Protein AF-A0A0S8G134-F1 (afdb_monomer_lite)

Radius of gyration: 42.0 Å; chains: 1; bounding box: 79×39×114 Å

Secondary structure (DSSP, 8-state):
---B-TTT-PBP--TT-STTTHHHHHIIIIIHHHHHHHH-EEE--TTSTTSEEE----SSSSS-S--GGG-SEEEE-S--SS-EEEEE---S-PPTTSTT---EEEEEEE--SS---EEEEESSS--EEE-TT-EEEEEE-SS-EEETT-SSHHHHT-TTS-S-GGGS-SSS----TTTTTTTTS---SSS----SSPPPPPPEEPPPSSEE---TTT-SEEEEEE-SS-EEEEPPPS---GGGTT-EEEEEEEESSS--EEEE-TTEEETTSS------S-TT-EEEEEEEEETT-TTS-EEEEEEE----

pLDDT: mean 79.7, std 16.1, range [36.84, 96.75]

Sequence (312 aa):
MAQTTKNLRLTMQETNDNPDTWGTVLNNSVFKMLEDAVVKREVLDGTVTGSTISLGYGNGEPDPVNPDARAMMLDCIDNPGGPVTITAPIEGGGAFGSSAEYAKVYLVRNAYSPAYDITFKTATGTGVTIPNGETRLVFVDSTDAYLVDSGDVTNAINATNAENADNLLSDGGYVTGEDFVRKDLGVGTSKVQTFTQGQNAVREALTWGSTIAVPNQNSNAFNVTVTSAISATFQNPTTQTADADGQVIRIMIHHQTSGATITWGSAYAWVGGTPPTLTTGSAGAVDYVAFEYFRNYPGGGKWVGSALLDVS

Foldseek 3Di:
DFDADFQLRATDDDVPPDVVCVVVSCVQRPVVSVCQQPANEDEDPQQPPDQEDEQAQQPDDSDRVDRSLRHQEYEDAEEHPAEHEYAREADAADDPPDPRKHKGKHWYAAAYPPWHWYFYWHPQERGDIDGHRDIFIWIAMNHIIDTPPPDDPVVVLPVVPCPDPVSNDDPDDDPPPVVVPPPPVDDDPDDDDDDPDDDDWDEAEWEDDQETAAALVRTQHYEYEADDQEEHEYEDHPDPDPPQAFRKHKYKYAYQAANHHYHYYPQAAEDVRDDDDADRDDHGFIKMKMWTWHQPPVPGIHGYIDIDHRPD

Structure (mmCIF, N/CA/C/O backbone):
data_AF-A0A0S8G134-F1
#
_entry.id   AF-A0A0S8G134-F1
#
loop_
_atom_site.group_PDB
_atom_site.id
_atom_site.type_symbol
_atom_site.label_atom_id
_atom_site.label_alt_id
_atom_site.label_comp_id
_atom_site.label_asym_id
_atom_site.label_entity_id
_atom_site.label_seq_id
_atom_site.pdbx_PDB_ins_code
_atom_site.Cartn_x
_atom_site.Cartn_y
_atom_site.Cartn_z
_atom_site.occupancy
_atom_site.B_iso_or_equiv
_atom_site.auth_seq_id
_atom_site.auth_comp_id
_atom_site.auth_asym_id
_atom_site.auth_atom_id
_atom_site.pdbx_PDB_model_num
ATOM 1 N N . MET A 1 1 ? 26.507 15.844 -45.752 1.00 50.06 1 MET A N 1
ATOM 2 C CA . MET A 1 1 ? 26.413 14.852 -44.657 1.00 50.06 1 MET A CA 1
ATOM 3 C C . MET A 1 1 ? 25.112 14.107 -44.864 1.00 50.06 1 MET A C 1
ATOM 5 O O . MET A 1 1 ? 24.128 14.784 -45.126 1.00 50.06 1 MET A O 1
ATOM 9 N N . ALA A 1 2 ? 25.108 12.773 -44.809 1.00 58.00 2 ALA A N 1
ATOM 10 C CA . ALA A 1 2 ? 23.869 12.004 -44.928 1.00 58.00 2 ALA A CA 1
ATOM 11 C C . ALA A 1 2 ? 22.894 12.434 -43.821 1.00 58.00 2 ALA A C 1
ATOM 13 O O . ALA A 1 2 ? 23.272 12.459 -42.648 1.00 58.00 2 ALA A O 1
ATOM 14 N N . GLN A 1 3 ? 21.676 12.824 -44.195 1.00 71.06 3 GLN A N 1
ATOM 15 C CA . GLN A 1 3 ? 20.637 13.167 -43.228 1.00 71.06 3 GLN A CA 1
ATOM 16 C C . GLN A 1 3 ? 20.106 11.877 -42.593 1.00 71.06 3 GLN A C 1
ATOM 18 O O . GLN A 1 3 ? 19.931 10.868 -43.276 1.00 71.06 3 GLN A O 1
ATOM 23 N N . THR A 1 4 ? 19.855 11.887 -41.287 1.00 76.62 4 THR A N 1
ATOM 24 C CA . THR A 1 4 ? 19.261 10.748 -40.580 1.00 76.62 4 THR A CA 1
ATOM 25 C C . THR A 1 4 ? 17.987 11.173 -39.870 1.00 76.62 4 THR A C 1
ATOM 27 O O . THR A 1 4 ? 17.879 12.314 -39.420 1.00 76.62 4 THR A O 1
ATOM 30 N N . THR A 1 5 ? 17.039 10.249 -39.699 1.00 78.81 5 THR A N 1
ATOM 31 C CA . THR A 1 5 ? 15.941 10.464 -38.752 1.00 78.81 5 THR A CA 1
ATOM 32 C C . THR A 1 5 ? 16.509 10.694 -37.358 1.00 78.81 5 THR A C 1
ATOM 34 O O . THR A 1 5 ? 17.621 10.288 -37.038 1.00 78.81 5 THR A O 1
ATOM 37 N N . LYS A 1 6 ? 15.757 11.374 -36.507 1.00 74.56 6 LYS A N 1
ATOM 38 C CA . LYS A 1 6 ? 16.312 11.846 -35.246 1.00 74.56 6 LYS A CA 1
ATOM 39 C C . LYS A 1 6 ? 16.407 10.771 -34.164 1.00 74.56 6 LYS A C 1
ATOM 41 O O . LYS A 1 6 ? 17.463 10.561 -33.590 1.00 74.56 6 LYS A O 1
ATOM 46 N N . ASN A 1 7 ? 15.303 10.073 -33.908 1.00 77.06 7 ASN A N 1
ATOM 47 C CA . ASN A 1 7 ? 15.225 9.140 -32.779 1.00 77.06 7 ASN A CA 1
ATOM 48 C C . ASN A 1 7 ? 15.898 7.804 -33.105 1.00 77.06 7 ASN A C 1
ATOM 50 O O . ASN A 1 7 ? 16.617 7.243 -32.289 1.00 77.06 7 ASN A O 1
ATOM 54 N N . LEU A 1 8 ? 15.670 7.301 -34.322 1.00 79.12 8 LEU A N 1
ATOM 55 C CA . LEU A 1 8 ? 16.177 6.002 -34.768 1.00 79.12 8 LEU A CA 1
ATOM 56 C C . LEU A 1 8 ? 17.359 6.112 -35.729 1.00 79.12 8 LEU A C 1
ATOM 58 O O . LEU A 1 8 ? 17.847 5.085 -36.186 1.00 79.12 8 LEU A O 1
ATOM 62 N N . ARG A 1 9 ? 17.823 7.321 -36.065 1.00 78.94 9 ARG A N 1
ATOM 63 C CA . ARG A 1 9 ? 19.005 7.540 -36.914 1.00 78.94 9 ARG A CA 1
ATOM 64 C C . ARG A 1 9 ? 19.004 6.723 -38.208 1.00 78.94 9 ARG A C 1
ATOM 66 O O . ARG A 1 9 ? 20.045 6.211 -38.607 1.00 78.94 9 ARG A O 1
ATOM 73 N N . LEU A 1 10 ? 17.832 6.591 -38.831 1.00 81.25 10 LEU A N 1
ATOM 74 C CA . LEU A 1 10 ? 17.653 5.905 -40.112 1.00 81.25 10 LEU A CA 1
ATOM 75 C C . LEU A 1 10 ? 18.123 6.828 -41.227 1.00 81.25 10 LEU A C 1
ATOM 77 O O . LEU A 1 10 ? 17.759 8.005 -41.232 1.00 81.25 10 LEU A O 1
ATOM 81 N N . THR A 1 11 ? 18.901 6.317 -42.172 1.00 83.75 11 THR A N 1
ATOM 82 C CA . THR A 1 11 ? 19.402 7.131 -43.285 1.00 83.75 11 THR A CA 1
ATOM 83 C C . THR A 1 11 ? 18.252 7.624 -44.164 1.00 83.75 11 THR A C 1
ATOM 85 O O . THR A 1 11 ? 17.454 6.835 -44.666 1.00 83.75 11 THR A O 1
ATOM 88 N N . MET A 1 12 ? 18.185 8.937 -44.372 1.00 83.19 12 MET A N 1
ATOM 89 C CA . MET A 1 12 ? 17.287 9.573 -45.332 1.00 83.19 12 MET A CA 1
ATOM 90 C C . MET A 1 12 ? 17.972 9.637 -46.700 1.00 83.19 12 MET A C 1
ATOM 92 O O . MET A 1 12 ? 19.189 9.794 -46.779 1.00 83.19 12 MET A O 1
ATOM 96 N N . GLN A 1 13 ? 17.192 9.488 -47.768 1.00 83.56 13 GLN A N 1
ATOM 97 C CA . GLN A 1 13 ? 17.677 9.515 -49.149 1.00 83.56 13 GLN A CA 1
ATOM 98 C C . GLN A 1 13 ? 17.220 10.806 -49.827 1.00 83.56 13 GLN A C 1
ATOM 100 O O . GLN A 1 13 ? 16.025 11.112 -49.798 1.00 83.56 13 GLN A O 1
ATOM 105 N N . GLU A 1 14 ? 18.140 11.544 -50.448 1.00 83.94 14 GLU A N 1
ATOM 106 C CA . GLU A 1 14 ? 17.799 12.658 -51.331 1.00 83.94 14 GLU A CA 1
ATOM 107 C C . GLU A 1 14 ? 17.659 12.197 -52.790 1.00 83.94 14 GLU A C 1
ATOM 109 O O . GLU A 1 14 ? 17.942 11.054 -53.164 1.00 83.94 14 GLU A O 1
ATOM 114 N N . THR A 1 15 ? 17.178 13.098 -53.643 1.00 84.75 15 THR A N 1
ATOM 115 C CA . THR A 1 15 ? 17.054 12.835 -55.076 1.00 84.75 15 THR A CA 1
ATOM 116 C C . THR A 1 15 ? 18.429 12.541 -55.680 1.00 84.75 15 THR A C 1
ATOM 118 O O . THR A 1 15 ? 19.311 13.394 -55.646 1.00 84.75 15 THR A O 1
ATOM 121 N N . ASN A 1 16 ? 18.566 11.374 -56.320 1.00 83.44 16 ASN A N 1
ATOM 122 C CA . ASN A 1 16 ? 19.799 10.858 -56.940 1.00 83.44 16 ASN A CA 1
ATOM 123 C C . ASN A 1 16 ? 20.911 10.414 -55.967 1.00 83.44 16 ASN A C 1
ATOM 125 O O . ASN A 1 16 ? 22.038 10.191 -56.414 1.00 83.44 16 ASN A O 1
ATOM 129 N N . ASP A 1 17 ? 20.617 10.236 -54.678 1.00 85.06 17 ASP A N 1
ATOM 130 C CA . ASP A 1 17 ? 21.578 9.652 -53.738 1.00 85.06 17 ASP A CA 1
ATOM 131 C C . ASP A 1 17 ? 21.788 8.145 -53.969 1.00 85.06 17 ASP A C 1
ATOM 133 O O . ASP A 1 17 ? 20.876 7.416 -54.362 1.00 85.06 17 ASP A O 1
ATOM 137 N N . ASN A 1 18 ? 22.998 7.668 -53.650 1.00 80.12 18 ASN A N 1
ATOM 138 C CA . ASN A 1 18 ? 23.373 6.246 -53.621 1.00 80.12 18 ASN A CA 1
ATOM 139 C C . ASN A 1 18 ? 23.105 5.469 -54.933 1.00 80.12 18 ASN A C 1
ATOM 141 O O . ASN A 1 18 ? 22.489 4.393 -54.895 1.00 80.12 18 ASN A O 1
ATOM 145 N N . PRO A 1 19 ? 23.570 5.975 -56.100 1.00 85.69 19 PRO A N 1
ATOM 146 C CA . PRO A 1 19 ? 23.481 5.229 -57.351 1.00 85.69 19 PRO A CA 1
ATOM 147 C C . PRO A 1 19 ? 24.216 3.892 -57.202 1.00 85.69 19 PRO A C 1
ATOM 149 O O . PRO A 1 19 ? 25.312 3.834 -56.649 1.00 85.69 19 PRO A O 1
ATOM 152 N N . ASP A 1 20 ? 23.577 2.812 -57.648 1.00 88.31 20 ASP A N 1
ATOM 153 C CA . ASP A 1 20 ? 24.077 1.429 -57.594 1.00 88.31 20 ASP A CA 1
ATOM 154 C C . ASP A 1 20 ? 24.369 0.856 -56.189 1.00 88.31 20 ASP A C 1
ATOM 156 O O . ASP A 1 20 ? 24.748 -0.308 -56.061 1.00 88.31 20 ASP A O 1
ATOM 160 N N . THR A 1 21 ? 24.135 1.616 -55.113 1.00 87.44 21 THR A N 1
ATOM 161 C CA . THR A 1 21 ? 24.360 1.183 -53.719 1.00 87.44 21 THR A CA 1
ATOM 162 C C . THR A 1 21 ? 23.090 1.176 -52.869 1.00 87.44 21 THR A C 1
ATOM 164 O O . THR A 1 21 ? 23.130 0.809 -51.693 1.00 87.44 21 THR A O 1
ATOM 167 N N . TRP A 1 22 ? 21.942 1.506 -53.467 1.00 86.31 22 TRP A N 1
ATOM 168 C CA . TRP A 1 22 ? 20.656 1.634 -52.777 1.00 86.31 22 TRP A CA 1
ATOM 169 C C . TRP A 1 22 ? 20.257 0.384 -51.984 1.00 86.31 22 TRP A C 1
ATOM 171 O O . TRP A 1 22 ? 19.803 0.490 -50.848 1.00 86.31 22 TRP A O 1
ATOM 181 N N . GLY A 1 23 ? 20.490 -0.809 -52.543 1.00 84.44 23 GLY A N 1
ATOM 182 C CA . GLY A 1 23 ? 20.214 -2.071 -51.850 1.00 84.44 23 GLY A CA 1
ATOM 183 C C . GLY A 1 23 ? 21.040 -2.240 -50.572 1.00 84.44 23 GLY A C 1
ATOM 184 O O . GLY A 1 23 ? 20.514 -2.660 -49.544 1.00 84.44 23 GLY A O 1
ATOM 185 N N . THR A 1 24 ? 22.315 -1.851 -50.606 1.00 85.12 24 THR A N 1
ATOM 186 C CA . THR A 1 24 ? 23.204 -1.895 -49.438 1.00 85.12 24 THR A CA 1
ATOM 187 C C . THR A 1 24 ? 22.752 -0.906 -48.369 1.00 85.12 24 THR A C 1
ATOM 189 O O . THR A 1 24 ? 22.668 -1.267 -47.197 1.00 85.12 24 THR A O 1
ATOM 192 N N . VAL A 1 25 ? 22.412 0.324 -48.763 1.00 84.62 25 VAL A N 1
ATOM 193 C CA . VAL A 1 25 ? 21.982 1.369 -47.824 1.00 84.62 25 VAL A CA 1
ATOM 194 C C . VAL A 1 25 ? 20.633 1.032 -47.192 1.00 84.62 25 VAL A C 1
ATOM 196 O O . VAL A 1 25 ? 20.467 1.168 -45.983 1.00 84.62 25 VAL A O 1
ATOM 199 N N . LEU A 1 26 ? 19.679 0.530 -47.975 1.00 85.62 26 LEU A N 1
ATOM 200 C CA . LEU A 1 26 ? 18.367 0.147 -47.465 1.00 85.62 26 LEU A CA 1
ATOM 201 C C . LEU A 1 26 ? 18.466 -1.012 -46.461 1.00 85.62 26 LEU A C 1
ATOM 203 O O . LEU A 1 26 ? 17.894 -0.943 -45.372 1.00 85.62 26 LEU A O 1
ATOM 207 N N . ASN A 1 27 ? 19.227 -2.056 -46.792 1.00 85.00 27 ASN A N 1
ATOM 208 C CA . ASN A 1 27 ? 19.353 -3.226 -45.925 1.00 85.00 27 ASN A CA 1
ATOM 209 C C . ASN A 1 27 ? 20.125 -2.909 -44.637 1.00 85.00 27 ASN A C 1
ATOM 211 O O . ASN A 1 27 ? 19.667 -3.262 -43.550 1.00 85.00 27 ASN A O 1
ATOM 215 N N . ASN A 1 28 ? 21.252 -2.198 -44.736 1.00 81.62 28 ASN A N 1
ATOM 216 C CA . ASN A 1 28 ? 22.146 -1.990 -43.593 1.00 81.62 28 ASN A CA 1
ATOM 217 C C . ASN A 1 28 ? 21.782 -0.756 -42.757 1.00 81.62 28 ASN A C 1
ATOM 219 O O . ASN A 1 28 ? 21.950 -0.770 -41.541 1.00 81.62 28 ASN A O 1
ATOM 223 N N . SER A 1 29 ? 21.265 0.305 -43.379 1.00 78.19 29 SER A N 1
ATOM 224 C CA . SER A 1 29 ? 21.062 1.606 -42.721 1.00 78.19 29 SER A CA 1
ATOM 225 C C . SER A 1 29 ? 19.593 1.971 -42.490 1.00 78.19 29 SER A C 1
ATOM 227 O O . SER A 1 29 ? 19.299 3.018 -41.910 1.00 78.19 29 SER A O 1
ATOM 229 N N . VAL A 1 30 ? 18.661 1.113 -42.922 1.00 81.44 30 VAL A N 1
ATOM 230 C CA . VAL A 1 30 ? 17.227 1.273 -42.646 1.00 81.44 30 VAL A CA 1
ATOM 231 C C . VAL A 1 30 ? 16.652 0.008 -42.018 1.00 81.44 30 VAL A C 1
ATOM 233 O O . VAL A 1 30 ? 16.233 0.058 -40.865 1.00 81.44 30 VAL A O 1
ATOM 236 N N . PHE A 1 31 ? 16.657 -1.131 -42.718 1.00 85.62 31 PHE A N 1
ATOM 237 C CA . PHE A 1 31 ? 15.998 -2.343 -42.214 1.00 85.62 31 PHE A CA 1
ATOM 238 C C . PHE A 1 31 ? 16.688 -2.940 -40.993 1.00 85.62 31 PHE A C 1
ATOM 240 O O . PHE A 1 31 ? 16.022 -3.142 -39.982 1.00 85.62 31 PHE A O 1
ATOM 247 N N . LYS A 1 32 ? 18.010 -3.134 -41.037 1.00 83.81 32 LYS A N 1
ATOM 248 C CA . LYS A 1 32 ? 18.769 -3.618 -39.875 1.00 83.81 32 LYS A CA 1
ATOM 249 C C . LYS A 1 32 ? 18.600 -2.700 -38.660 1.00 83.81 32 LYS A C 1
ATOM 251 O O . LYS A 1 32 ? 18.381 -3.166 -37.551 1.00 83.81 32 LYS A O 1
ATOM 256 N N . MET A 1 33 ? 18.630 -1.384 -38.875 1.00 82.75 33 MET A N 1
ATOM 257 C CA . MET A 1 33 ? 18.468 -0.408 -37.793 1.00 82.75 33 MET A CA 1
ATOM 258 C C . MET A 1 33 ? 17.052 -0.390 -37.202 1.00 82.75 33 MET A C 1
ATOM 260 O O . MET A 1 33 ? 16.901 -0.152 -36.005 1.00 82.75 33 MET A O 1
ATOM 264 N N . LEU A 1 34 ? 16.022 -0.630 -38.019 1.00 86.56 34 LEU A N 1
ATOM 265 C CA . LEU A 1 34 ? 14.644 -0.801 -37.554 1.00 86.56 34 LEU A CA 1
ATOM 266 C C . LEU A 1 34 ? 14.470 -2.104 -36.774 1.00 86.56 34 LEU A C 1
ATOM 268 O O . LEU A 1 34 ? 13.853 -2.089 -35.715 1.00 86.56 34 LEU A O 1
ATOM 272 N N . GLU A 1 35 ? 15.020 -3.210 -37.273 1.00 89.19 35 GLU A N 1
ATOM 273 C CA . GLU A 1 35 ? 15.010 -4.491 -36.566 1.00 89.19 35 GLU A CA 1
ATOM 274 C C . GLU A 1 35 ? 15.674 -4.343 -35.195 1.00 89.19 35 GLU A C 1
ATOM 276 O O . GLU A 1 35 ? 15.068 -4.667 -34.172 1.00 89.19 35 GLU A O 1
ATOM 281 N N . ASP A 1 36 ? 16.850 -3.717 -35.147 1.00 85.62 36 ASP A N 1
ATOM 282 C CA . ASP A 1 36 ? 17.535 -3.469 -33.886 1.00 85.62 36 ASP A CA 1
ATOM 283 C C . ASP A 1 36 ? 16.699 -2.592 -32.936 1.00 85.62 36 ASP A C 1
ATOM 285 O O . ASP A 1 36 ? 16.599 -2.872 -31.741 1.00 85.62 36 ASP A O 1
ATOM 289 N N . ALA A 1 37 ? 16.033 -1.562 -33.460 1.00 86.50 37 ALA A N 1
ATOM 290 C CA . ALA A 1 37 ? 15.190 -0.673 -32.663 1.00 86.50 37 ALA A CA 1
ATOM 291 C C . ALA A 1 37 ? 13.940 -1.341 -32.072 1.00 86.50 37 ALA A C 1
ATOM 293 O O . ALA A 1 37 ? 13.383 -0.813 -31.110 1.00 86.50 37 ALA A O 1
ATOM 294 N N . VAL A 1 38 ? 13.482 -2.458 -32.646 1.00 88.44 38 VAL A N 1
ATOM 295 C CA . VAL A 1 38 ? 12.242 -3.137 -32.239 1.00 88.44 38 VAL A CA 1
ATOM 296 C C . VAL A 1 38 ? 12.521 -4.396 -31.424 1.00 88.44 38 VAL A C 1
ATOM 298 O O . VAL A 1 38 ? 11.778 -4.685 -30.491 1.00 88.44 38 VAL A O 1
ATOM 301 N N . VAL A 1 39 ? 13.561 -5.166 -31.756 1.00 89.06 39 VAL A N 1
ATOM 302 C CA . VAL A 1 39 ? 13.771 -6.493 -31.149 1.00 89.06 39 VAL A CA 1
ATOM 303 C C . VAL A 1 39 ? 15.149 -6.707 -30.540 1.00 89.06 39 VAL A C 1
ATOM 305 O O . VAL A 1 39 ? 15.323 -7.686 -29.812 1.00 89.06 39 VAL A O 1
ATOM 308 N N . LYS A 1 40 ? 16.137 -5.835 -30.794 1.00 89.00 40 LYS A N 1
ATOM 309 C CA . LYS A 1 40 ? 17.483 -6.075 -30.264 1.00 89.00 40 LYS A CA 1
ATOM 310 C C . LYS A 1 40 ? 17.486 -5.999 -28.744 1.00 89.00 40 LYS A C 1
ATOM 312 O O . LYS A 1 40 ? 16.965 -5.061 -28.129 1.00 89.00 40 LYS A O 1
ATOM 317 N N . ARG A 1 41 ? 18.149 -7.004 -28.179 1.00 89.94 41 ARG A N 1
ATOM 318 C CA . ARG A 1 41 ? 18.487 -7.136 -26.772 1.00 89.94 41 ARG A CA 1
ATOM 319 C C . ARG A 1 41 ? 19.991 -6.990 -26.621 1.00 89.94 41 ARG A C 1
ATOM 321 O O . ARG A 1 41 ? 20.736 -7.793 -27.174 1.00 89.94 41 ARG A O 1
ATOM 328 N N . GLU A 1 42 ? 20.412 -5.965 -25.899 1.00 90.50 42 GLU A N 1
ATOM 329 C CA . GLU A 1 42 ? 21.817 -5.710 -25.597 1.00 90.50 42 GLU A CA 1
ATOM 330 C C . GLU A 1 42 ? 22.127 -6.160 -24.173 1.00 90.50 42 GLU A C 1
ATOM 332 O O . GLU A 1 42 ? 21.372 -5.841 -23.255 1.00 90.50 42 GLU A O 1
ATOM 337 N N . VAL A 1 43 ? 23.238 -6.868 -23.984 1.00 89.00 43 VAL A N 1
ATOM 338 C CA . VAL A 1 43 ? 23.768 -7.161 -22.649 1.00 89.00 43 VAL A CA 1
ATOM 339 C C . VAL A 1 43 ? 24.744 -6.054 -22.281 1.00 89.00 43 VAL A C 1
ATOM 341 O O . VAL A 1 43 ? 25.716 -5.822 -22.996 1.00 89.00 43 VAL A O 1
ATOM 344 N N . LEU A 1 44 ? 24.474 -5.355 -21.182 1.00 87.06 44 LEU A N 1
ATOM 345 C CA . LEU A 1 44 ? 25.314 -4.257 -20.725 1.00 87.06 44 LEU A CA 1
ATOM 346 C C . LEU A 1 44 ? 26.358 -4.757 -19.734 1.00 87.06 44 LEU A C 1
ATOM 348 O O . LEU A 1 44 ? 26.023 -5.107 -18.596 1.00 87.06 44 LEU A O 1
ATOM 352 N N . ASP A 1 45 ? 27.617 -4.706 -20.165 1.00 78.69 45 ASP A N 1
ATOM 353 C CA . ASP A 1 45 ? 28.768 -5.072 -19.349 1.00 78.69 45 ASP A CA 1
ATOM 354 C C . ASP A 1 45 ? 28.906 -4.131 -18.142 1.00 78.69 45 ASP A C 1
ATOM 356 O O . ASP A 1 45 ? 29.367 -2.992 -18.239 1.00 78.69 45 ASP A O 1
ATOM 360 N N . GLY A 1 46 ? 28.490 -4.630 -16.979 1.00 68.38 46 GLY A N 1
ATOM 361 C CA . GLY A 1 46 ? 28.605 -3.929 -15.701 1.00 68.38 46 GLY A CA 1
ATOM 362 C C . GLY A 1 46 ? 30.007 -3.985 -15.091 1.00 68.38 46 GLY A C 1
ATOM 363 O O . GLY A 1 46 ? 30.263 -3.312 -14.093 1.00 68.38 46 GLY A O 1
ATOM 364 N N . THR A 1 47 ? 30.926 -4.781 -15.649 1.00 67.75 47 THR A N 1
ATOM 365 C CA . THR A 1 47 ? 32.264 -5.005 -15.076 1.00 67.75 47 THR A CA 1
ATOM 366 C C . THR A 1 47 ? 33.238 -3.854 -15.341 1.00 67.75 47 THR A C 1
ATOM 368 O O . THR A 1 47 ? 34.313 -3.789 -14.733 1.00 67.75 47 THR A O 1
ATOM 371 N N . VAL A 1 48 ? 32.851 -2.894 -16.190 1.00 59.53 48 VAL A N 1
ATOM 372 C CA . VAL A 1 48 ? 33.649 -1.704 -16.493 1.00 59.53 48 VAL A CA 1
ATOM 373 C C . VAL A 1 48 ? 33.864 -0.878 -15.219 1.00 59.53 48 VAL A C 1
ATOM 375 O O . VAL A 1 48 ? 32.933 -0.426 -14.550 1.00 59.53 48 VAL A O 1
ATOM 378 N N . THR A 1 49 ? 35.132 -0.673 -14.866 1.00 44.91 49 THR A N 1
ATOM 379 C CA . THR A 1 49 ? 35.544 0.053 -13.660 1.00 44.91 49 THR A CA 1
ATOM 380 C C . THR A 1 49 ? 35.184 1.539 -13.793 1.00 44.91 49 THR A C 1
ATOM 382 O O . THR A 1 49 ? 35.902 2.285 -14.452 1.00 44.91 49 THR A O 1
ATOM 385 N N . GLY A 1 50 ? 34.071 1.980 -13.191 1.00 55.28 50 GLY A N 1
ATOM 386 C CA . GLY A 1 50 ? 33.675 3.398 -13.219 1.00 55.28 50 GLY A CA 1
ATOM 387 C C . GLY A 1 50 ? 32.183 3.738 -13.129 1.00 55.28 50 G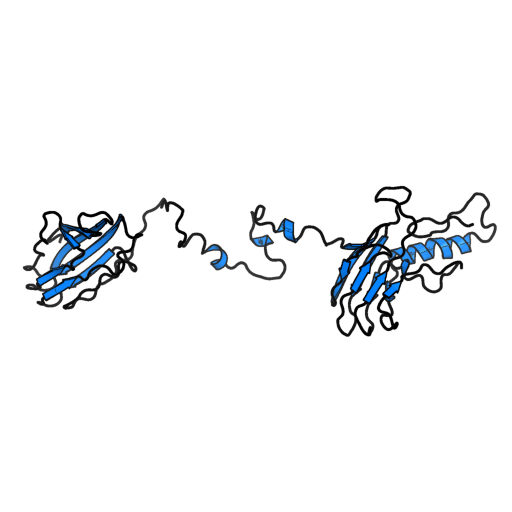LY A C 1
ATOM 388 O O . GLY A 1 50 ? 31.830 4.858 -13.484 1.00 55.28 50 GLY A O 1
ATOM 389 N N . SER A 1 51 ? 31.312 2.829 -12.671 1.00 71.94 51 SER A N 1
ATOM 390 C CA . SER A 1 51 ? 29.906 3.079 -12.275 1.00 71.94 51 SER A CA 1
ATOM 391 C C . SER A 1 51 ? 28.978 3.769 -13.290 1.00 71.94 51 SER A C 1
ATOM 393 O O . SER A 1 51 ? 27.833 4.038 -12.942 1.00 71.94 51 SER A O 1
ATOM 395 N N . THR A 1 52 ? 29.404 4.045 -14.528 1.00 84.06 52 THR A N 1
ATOM 396 C CA . THR A 1 52 ? 28.568 4.649 -15.578 1.00 84.06 52 THR A CA 1
ATOM 397 C C . THR A 1 52 ? 28.769 3.955 -16.921 1.00 84.06 52 THR A C 1
ATOM 399 O O . THR A 1 52 ? 29.875 3.930 -17.454 1.00 84.06 52 THR A O 1
ATOM 402 N N . ILE A 1 53 ? 27.678 3.459 -17.495 1.00 87.44 53 ILE A N 1
ATOM 403 C CA . ILE A 1 53 ? 27.586 2.919 -18.851 1.00 87.44 53 ILE A CA 1
ATOM 404 C C . ILE A 1 53 ? 26.909 3.987 -19.710 1.00 87.44 53 ILE A C 1
ATOM 406 O O . ILE A 1 53 ? 25.784 4.392 -19.425 1.00 87.44 53 ILE A O 1
ATOM 410 N N . SER A 1 54 ? 27.596 4.483 -20.737 1.00 87.88 54 SER A N 1
ATOM 411 C CA . SER A 1 54 ? 27.018 5.442 -21.687 1.00 87.88 54 SER A CA 1
ATOM 412 C C . SER A 1 54 ? 26.602 4.706 -22.946 1.00 87.88 54 SER A C 1
ATOM 414 O O . SER A 1 54 ? 27.471 4.207 -23.657 1.00 87.88 54 SER A O 1
ATOM 416 N N . LEU A 1 55 ? 25.301 4.673 -23.227 1.00 87.69 55 LEU A N 1
ATOM 417 C CA . LEU A 1 55 ? 24.808 4.066 -24.455 1.00 87.69 55 LEU A CA 1
ATOM 418 C C . LEU A 1 55 ? 25.211 4.955 -25.644 1.00 87.69 55 LEU A C 1
ATOM 420 O O . LEU A 1 55 ? 25.029 6.176 -25.622 1.00 87.69 55 LEU A O 1
ATOM 424 N N . GLY A 1 56 ? 25.770 4.359 -26.690 1.00 81.56 56 GLY A N 1
ATOM 425 C CA . GLY A 1 56 ? 26.306 5.033 -27.863 1.00 81.56 56 GLY A CA 1
ATOM 426 C C . GLY A 1 56 ? 25.778 4.483 -29.188 1.00 81.56 56 GLY A C 1
ATOM 427 O O . GLY A 1 56 ? 25.388 3.329 -29.334 1.00 81.56 56 GLY A O 1
ATOM 428 N N . TYR A 1 57 ? 25.790 5.334 -30.213 1.00 72.81 57 TYR A N 1
ATOM 429 C CA . TYR A 1 57 ? 25.346 4.962 -31.561 1.00 72.81 57 TYR A CA 1
ATOM 430 C C . TYR A 1 57 ? 26.452 4.387 -32.456 1.00 72.81 57 TYR A C 1
ATOM 432 O O . TYR A 1 57 ? 26.142 3.978 -33.571 1.00 72.81 57 TYR A O 1
ATOM 440 N N . GLY A 1 58 ? 27.707 4.354 -31.984 1.00 60.75 58 GLY A N 1
ATOM 441 C CA . GLY A 1 58 ? 28.898 4.105 -32.803 1.00 60.75 58 GLY A CA 1
ATOM 442 C C . GLY A 1 58 ? 29.079 5.211 -33.853 1.00 60.75 58 GLY A C 1
ATOM 443 O O . GLY A 1 58 ? 28.290 5.345 -34.782 1.00 60.75 58 GLY A O 1
ATOM 444 N N . ASN A 1 59 ? 30.087 6.070 -33.713 1.00 40.75 59 ASN A N 1
ATOM 445 C CA . ASN A 1 59 ? 30.252 7.187 -34.646 1.00 40.75 59 ASN A CA 1
ATOM 446 C C . ASN A 1 59 ? 30.789 6.712 -36.011 1.00 40.75 59 ASN A C 1
ATOM 448 O O . ASN A 1 59 ? 31.952 6.340 -36.109 1.00 40.75 59 ASN A O 1
ATOM 452 N N . GLY A 1 60 ? 29.982 6.851 -37.070 1.00 43.81 60 GLY A N 1
ATOM 453 C CA . GLY A 1 60 ? 30.480 7.200 -38.410 1.00 43.81 60 GLY A CA 1
ATOM 454 C C . GLY A 1 60 ? 30.703 6.098 -39.452 1.00 43.81 60 GLY A C 1
ATOM 455 O O . GLY A 1 60 ? 31.113 6.448 -40.553 1.00 43.81 60 GLY A O 1
ATOM 456 N N . GLU A 1 61 ? 30.396 4.830 -39.184 1.00 36.84 61 GLU A N 1
ATOM 457 C CA . GLU A 1 61 ? 30.478 3.750 -40.187 1.00 36.84 61 GLU A CA 1
ATOM 458 C C . GLU A 1 61 ? 29.086 3.140 -40.466 1.00 36.84 61 GLU A C 1
ATOM 460 O O . GLU A 1 61 ? 28.245 3.126 -39.561 1.00 36.84 61 GLU A O 1
ATOM 465 N N . PRO A 1 62 ? 28.808 2.634 -41.690 1.00 43.47 62 PRO A N 1
ATOM 466 C CA . PRO A 1 62 ? 27.515 2.041 -42.068 1.00 43.47 62 PRO A CA 1
ATOM 467 C C . PRO A 1 62 ? 27.094 0.833 -41.218 1.00 43.47 62 PRO A C 1
ATOM 469 O O . PRO A 1 62 ? 25.927 0.446 -41.258 1.00 43.47 62 PRO A O 1
ATOM 472 N N . ASP A 1 63 ? 28.030 0.263 -40.457 1.00 43.84 63 ASP A N 1
ATOM 473 C CA . ASP A 1 63 ? 27.803 -0.757 -39.439 1.00 43.84 63 ASP A CA 1
ATOM 474 C C . ASP A 1 63 ? 28.477 -0.317 -38.123 1.00 43.84 63 ASP A C 1
ATOM 476 O O . ASP A 1 63 ? 29.684 -0.512 -37.942 1.00 43.84 63 ASP A O 1
ATOM 480 N N . PRO A 1 64 ? 27.760 0.351 -37.202 1.00 52.44 64 PRO A N 1
ATOM 481 C CA . PRO A 1 64 ? 28.281 0.552 -35.862 1.00 52.44 64 PRO A CA 1
ATOM 482 C C . PRO A 1 64 ? 28.376 -0.827 -35.203 1.00 52.44 64 PRO A C 1
ATOM 484 O O . PRO A 1 64 ? 27.376 -1.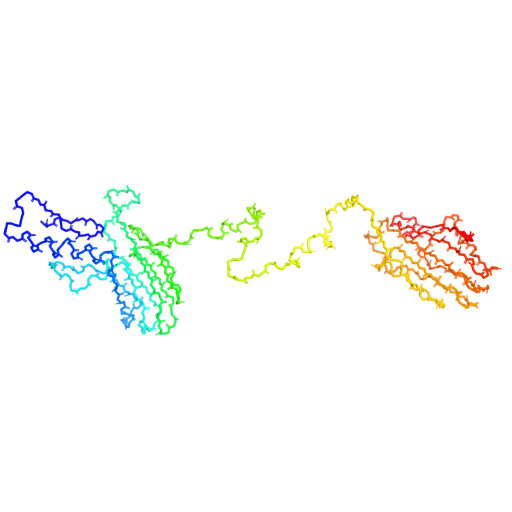509 -35.025 1.00 52.44 64 PRO A O 1
ATOM 487 N N . VAL A 1 65 ? 29.584 -1.254 -34.845 1.00 45.91 65 VAL A N 1
ATOM 488 C CA . VAL A 1 65 ? 29.859 -2.642 -34.432 1.00 45.91 65 VAL A CA 1
ATOM 489 C C . VAL A 1 65 ? 29.077 -3.090 -33.186 1.00 45.91 65 VAL A C 1
ATOM 491 O O . VAL A 1 65 ? 28.938 -4.290 -32.984 1.00 45.91 65 VAL A O 1
ATOM 494 N N . ASN A 1 66 ? 28.495 -2.186 -32.386 1.00 54.03 66 ASN A N 1
ATOM 495 C CA . ASN A 1 66 ? 27.414 -2.547 -31.463 1.00 54.03 66 ASN A CA 1
ATOM 496 C C . ASN A 1 66 ? 26.705 -1.296 -30.887 1.00 54.03 66 ASN A C 1
ATOM 498 O O . ASN A 1 66 ? 27.152 -0.767 -29.872 1.00 54.03 66 ASN A O 1
ATOM 502 N N . PRO A 1 67 ? 25.643 -0.745 -31.510 1.00 70.88 67 PRO A N 1
ATOM 503 C CA . PRO A 1 67 ? 24.959 0.431 -30.982 1.00 70.88 67 PRO A CA 1
ATOM 504 C C . PRO A 1 67 ? 23.972 -0.014 -29.898 1.00 70.88 67 PRO A C 1
ATOM 506 O O . PRO A 1 67 ? 22.796 -0.273 -30.165 1.00 70.88 67 PRO A O 1
ATOM 509 N N . ASP A 1 68 ? 24.456 -0.151 -28.674 1.00 81.75 68 ASP A N 1
ATOM 510 C CA . ASP A 1 68 ? 23.654 -0.409 -27.473 1.00 81.75 68 ASP A CA 1
ATOM 511 C C . ASP A 1 68 ? 22.518 0.620 -27.308 1.00 81.75 68 ASP A C 1
ATOM 513 O O . ASP A 1 68 ? 21.390 0.263 -26.968 1.00 81.75 68 ASP A O 1
ATOM 517 N N . ALA A 1 69 ? 22.747 1.873 -27.711 1.00 86.00 69 ALA A N 1
ATOM 518 C CA . ALA A 1 69 ? 21.726 2.917 -27.754 1.00 86.00 69 ALA A CA 1
ATOM 519 C C . ALA A 1 69 ? 20.569 2.638 -28.721 1.00 86.00 69 ALA A C 1
ATOM 521 O O . ALA A 1 69 ? 19.543 3.308 -28.633 1.00 86.00 69 ALA A O 1
ATOM 522 N N . ARG A 1 70 ? 20.687 1.688 -29.660 1.00 86.19 70 ARG A N 1
ATOM 523 C CA . ARG A 1 70 ? 19.588 1.310 -30.567 1.00 86.19 70 ARG A CA 1
ATOM 524 C C . ARG A 1 70 ? 18.709 0.211 -30.009 1.00 86.19 70 ARG A C 1
ATOM 526 O O . ARG A 1 70 ? 17.531 0.225 -30.346 1.00 86.19 70 ARG A O 1
ATOM 533 N N . ALA A 1 71 ? 19.222 -0.642 -29.130 1.00 88.69 71 ALA A N 1
ATOM 534 C CA . ALA A 1 71 ? 18.453 -1.744 -28.573 1.00 88.69 71 ALA A CA 1
ATOM 535 C C . ALA A 1 71 ? 17.157 -1.255 -27.912 1.00 88.69 71 ALA A C 1
ATOM 537 O O . ALA A 1 71 ? 17.124 -0.182 -27.296 1.00 88.69 71 ALA A O 1
ATOM 538 N N . MET A 1 72 ? 16.084 -2.032 -28.069 1.00 89.75 72 MET A N 1
ATOM 539 C CA . MET A 1 72 ? 14.852 -1.826 -27.308 1.00 89.75 72 MET A CA 1
ATOM 540 C C . MET A 1 72 ? 14.998 -2.405 -25.903 1.00 89.75 72 MET A C 1
ATOM 542 O O . MET A 1 72 ? 14.438 -1.862 -24.956 1.00 89.75 72 MET A O 1
ATOM 546 N N . MET A 1 73 ? 15.745 -3.505 -25.766 1.00 94.12 73 MET A N 1
ATOM 547 C CA . MET A 1 73 ? 15.886 -4.240 -24.514 1.00 94.12 73 MET A CA 1
ATOM 548 C C . MET A 1 73 ? 17.323 -4.174 -24.009 1.00 94.12 73 MET A C 1
ATOM 550 O O . MET A 1 73 ? 18.258 -4.433 -24.766 1.00 94.12 73 MET A O 1
ATOM 554 N N . LEU A 1 74 ? 17.486 -3.864 -22.727 1.00 94.06 74 LEU A N 1
ATOM 555 C CA . LEU A 1 74 ? 18.778 -3.779 -22.055 1.00 94.06 74 LEU A CA 1
ATOM 556 C C . LEU A 1 74 ? 18.813 -4.790 -20.910 1.00 94.06 74 LEU A C 1
ATOM 558 O O . LEU A 1 74 ? 18.002 -4.732 -19.984 1.00 94.06 74 LEU A O 1
ATOM 562 N N . ASP A 1 75 ? 19.759 -5.714 -20.986 1.00 93.06 75 ASP A N 1
ATOM 563 C CA . ASP A 1 75 ? 19.970 -6.790 -20.032 1.00 93.06 75 ASP A CA 1
ATOM 564 C C . ASP A 1 75 ? 21.190 -6.499 -19.171 1.00 93.06 75 ASP A C 1
ATOM 566 O O . ASP A 1 75 ? 22.326 -6.496 -19.635 1.00 93.06 75 ASP A O 1
ATOM 570 N N . CYS A 1 76 ? 20.947 -6.290 -17.888 1.00 92.50 76 CYS A N 1
ATOM 571 C CA . CYS A 1 76 ? 21.978 -5.988 -16.913 1.00 92.50 76 CYS A CA 1
ATOM 572 C C . CYS A 1 76 ? 22.186 -7.233 -16.044 1.00 92.50 76 CYS A C 1
ATOM 574 O O . CYS A 1 76 ? 21.516 -7.367 -15.026 1.00 92.50 76 CYS A O 1
ATOM 576 N N . ILE A 1 77 ? 23.012 -8.188 -16.488 1.00 90.56 77 ILE A N 1
ATOM 577 C CA . ILE A 1 77 ? 23.118 -9.542 -15.888 1.00 90.56 77 ILE A CA 1
ATOM 578 C C . ILE A 1 77 ? 24.505 -9.895 -15.322 1.00 90.56 77 ILE A C 1
ATOM 580 O O . ILE A 1 77 ? 24.652 -10.934 -14.682 1.00 90.56 77 ILE A O 1
ATOM 584 N N . ASP A 1 78 ? 25.511 -9.051 -15.546 1.00 88.38 78 ASP A N 1
ATOM 585 C CA . ASP A 1 78 ? 26.902 -9.314 -15.157 1.00 88.38 78 ASP A CA 1
ATOM 586 C C . ASP A 1 78 ? 27.210 -8.974 -13.684 1.00 88.38 78 ASP A C 1
ATOM 588 O O . ASP A 1 78 ? 26.314 -8.837 -12.842 1.00 88.38 78 ASP A O 1
ATOM 592 N N . ASN A 1 79 ? 28.503 -8.858 -13.354 1.00 89.06 79 ASN A N 1
ATOM 593 C CA . ASN A 1 79 ? 28.989 -8.667 -11.992 1.00 89.06 79 ASN A CA 1
ATOM 594 C C . ASN A 1 79 ? 29.663 -7.303 -11.758 1.00 89.06 79 ASN A C 1
ATOM 596 O O . ASN A 1 79 ? 30.894 -7.233 -11.688 1.00 89.06 79 ASN A O 1
ATOM 600 N N . PRO A 1 80 ? 28.896 -6.205 -11.631 1.00 87.69 80 PRO A N 1
ATOM 601 C CA . PRO A 1 80 ? 29.475 -4.891 -11.393 1.00 87.69 80 PRO A CA 1
ATOM 602 C C . PRO A 1 80 ? 30.119 -4.788 -10.004 1.00 87.69 80 PRO A C 1
ATOM 604 O O . PRO A 1 80 ? 29.671 -5.395 -9.032 1.00 87.69 80 PRO A O 1
ATOM 607 N N . GLY A 1 81 ? 31.165 -3.965 -9.896 1.00 85.06 81 GLY A N 1
ATOM 608 C CA . GLY A 1 81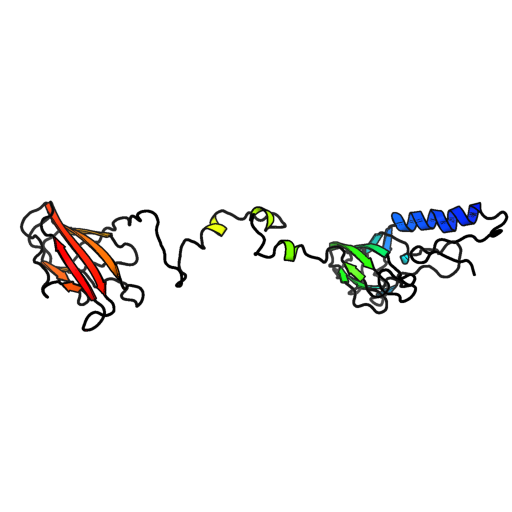 ? 31.867 -3.700 -8.632 1.00 85.06 81 GLY A CA 1
ATOM 609 C C . GLY A 1 81 ? 31.153 -2.722 -7.685 1.00 85.06 81 GLY A C 1
ATOM 610 O O . GLY A 1 81 ? 31.690 -2.406 -6.625 1.00 85.06 81 GLY A O 1
ATOM 611 N N . GLY A 1 82 ? 29.981 -2.206 -8.066 1.00 86.69 82 GLY A N 1
ATOM 612 C CA . GLY A 1 82 ? 29.202 -1.221 -7.314 1.00 86.69 82 GLY A CA 1
ATOM 613 C C . GLY A 1 82 ? 27.933 -0.791 -8.064 1.00 86.69 82 GLY A C 1
ATOM 614 O O . GLY A 1 82 ? 27.657 -1.328 -9.137 1.00 86.69 82 GLY A O 1
ATOM 615 N N . PRO A 1 83 ? 27.178 0.195 -7.538 1.00 87.00 83 PRO A N 1
ATOM 616 C CA . PRO A 1 83 ? 26.017 0.758 -8.225 1.00 87.00 83 PRO A CA 1
ATOM 617 C C . PRO A 1 83 ? 26.355 1.245 -9.638 1.00 87.00 83 PRO A C 1
ATOM 619 O O . PRO A 1 83 ? 27.430 1.816 -9.869 1.00 87.00 83 PRO A O 1
ATOM 622 N N . VAL A 1 84 ? 25.424 1.026 -10.568 1.00 90.69 84 VAL A N 1
ATOM 623 C CA . VAL A 1 84 ? 25.593 1.317 -11.996 1.00 90.69 84 VAL A CA 1
ATOM 624 C C . VAL A 1 84 ? 24.645 2.435 -12.410 1.00 90.69 84 VAL A C 1
ATOM 626 O O . VAL A 1 84 ? 23.458 2.424 -12.103 1.00 90.69 84 VAL A O 1
ATOM 629 N N . THR A 1 85 ? 25.170 3.401 -13.148 1.00 92.69 85 THR A N 1
ATOM 630 C CA . THR A 1 85 ? 24.397 4.431 -13.834 1.00 92.69 85 THR A CA 1
ATOM 631 C C . THR A 1 85 ? 24.384 4.116 -15.321 1.00 92.69 85 THR A C 1
ATOM 633 O O . THR A 1 85 ? 25.442 3.979 -15.925 1.00 92.69 85 THR A O 1
ATOM 636 N N . ILE A 1 86 ? 23.214 4.026 -15.939 1.00 92.88 86 ILE A N 1
ATOM 637 C CA . ILE A 1 86 ? 23.087 3.942 -17.394 1.00 92.88 86 ILE A CA 1
ATOM 638 C C . ILE A 1 86 ? 22.692 5.320 -17.906 1.00 92.88 86 ILE A C 1
ATOM 640 O O . ILE A 1 86 ? 21.707 5.902 -17.454 1.00 92.88 86 ILE A O 1
ATOM 644 N N . THR A 1 87 ? 23.466 5.839 -18.854 1.00 91.88 87 THR A N 1
ATOM 645 C CA . THR A 1 87 ? 23.205 7.123 -19.502 1.00 91.88 87 THR A CA 1
ATOM 646 C C . THR A 1 87 ? 22.736 6.880 -20.929 1.00 91.88 87 THR A C 1
ATOM 648 O O . THR A 1 87 ? 23.517 6.453 -21.779 1.00 91.88 87 THR A O 1
ATOM 651 N N . ALA A 1 88 ? 21.463 7.160 -21.200 1.00 90.25 88 ALA A N 1
ATOM 652 C CA . ALA A 1 88 ? 20.932 7.171 -22.555 1.00 90.25 88 ALA A CA 1
ATOM 653 C C . ALA A 1 88 ? 21.430 8.412 -23.317 1.00 90.25 88 ALA A C 1
ATOM 655 O O . ALA A 1 88 ? 21.492 9.507 -22.741 1.00 90.25 88 ALA A O 1
ATOM 656 N N . PRO A 1 89 ? 21.765 8.280 -24.612 1.00 85.81 89 PRO A N 1
ATOM 657 C CA . PRO A 1 89 ? 22.148 9.420 -25.418 1.00 85.81 89 PRO A CA 1
ATOM 658 C C . PRO A 1 89 ? 20.924 10.290 -25.680 1.00 85.81 89 PRO A C 1
ATOM 660 O O . PRO A 1 89 ? 19.811 9.788 -25.845 1.00 85.81 89 PRO A O 1
ATOM 663 N N . ILE A 1 90 ? 21.168 11.592 -25.771 1.00 80.12 90 ILE A N 1
ATOM 664 C CA . ILE A 1 90 ? 20.197 12.592 -26.208 1.00 80.12 90 ILE A CA 1
ATOM 665 C C . ILE A 1 90 ? 20.739 13.276 -27.461 1.00 80.12 90 ILE A C 1
ATOM 667 O O . ILE A 1 90 ? 21.933 13.567 -27.549 1.00 80.12 90 ILE A O 1
ATOM 671 N N . GLU A 1 91 ? 19.871 13.538 -28.437 1.00 70.56 91 GLU A N 1
ATOM 672 C CA . GLU A 1 91 ? 20.217 14.327 -29.622 1.00 70.56 91 GLU A CA 1
ATOM 673 C C . GLU A 1 91 ? 19.283 15.537 -29.748 1.00 70.56 91 GLU A C 1
ATOM 675 O O . GLU A 1 91 ? 18.084 15.411 -29.995 1.00 70.56 91 GLU A O 1
ATOM 680 N N . GLY A 1 92 ? 19.840 16.741 -29.606 1.00 62.91 92 GLY A N 1
ATOM 681 C CA . GLY A 1 92 ? 19.057 17.980 -29.537 1.00 62.91 92 GLY A CA 1
ATOM 682 C C . GLY A 1 92 ? 18.495 18.259 -28.135 1.00 62.91 92 GLY A C 1
ATOM 683 O O . GLY A 1 92 ? 18.714 17.491 -27.208 1.00 62.91 92 GLY A O 1
ATOM 684 N N . GLY A 1 93 ? 17.820 19.401 -27.970 1.00 63.03 93 GLY A N 1
ATOM 685 C CA . GLY A 1 93 ? 17.391 19.917 -26.658 1.00 63.03 93 GLY A CA 1
ATOM 686 C C . GLY A 1 93 ? 16.003 20.558 -26.667 1.00 63.03 93 GLY A C 1
ATOM 687 O O . GLY A 1 93 ? 15.802 21.600 -26.051 1.00 63.03 93 GLY A O 1
ATOM 688 N N . GLY A 1 94 ? 15.068 20.005 -27.440 1.00 66.81 94 GLY A N 1
ATOM 689 C CA . GLY A 1 94 ? 13.696 20.507 -27.517 1.00 66.81 94 GLY A CA 1
ATOM 690 C C . GLY A 1 94 ? 12.774 19.877 -26.476 1.00 66.81 94 GLY A C 1
ATOM 691 O O . GLY A 1 94 ? 12.947 18.724 -26.100 1.00 66.81 94 GLY A O 1
ATOM 692 N N . ALA A 1 95 ? 11.766 20.633 -26.039 1.00 67.88 95 ALA A N 1
ATOM 693 C CA . ALA A 1 95 ? 10.714 20.132 -25.155 1.00 67.88 95 ALA A CA 1
ATOM 694 C C . ALA A 1 95 ? 9.858 19.045 -25.836 1.00 67.88 95 ALA A C 1
ATOM 696 O O . ALA A 1 95 ? 9.796 18.988 -27.070 1.00 67.88 95 ALA A O 1
ATOM 697 N N . PHE A 1 96 ? 9.161 18.242 -25.028 1.00 68.88 96 PHE A N 1
ATOM 698 C CA . PHE A 1 96 ? 8.197 17.243 -25.493 1.00 68.88 96 PHE A CA 1
ATOM 699 C C . PHE A 1 96 ? 7.175 17.853 -26.473 1.00 68.88 96 PHE A C 1
ATOM 701 O O . PHE A 1 96 ? 6.624 18.929 -26.230 1.00 68.88 96 PHE A O 1
ATOM 708 N N . GLY A 1 97 ? 6.944 17.191 -27.602 1.00 69.81 97 GLY A N 1
ATOM 709 C CA . GLY A 1 97 ? 6.098 17.632 -28.709 1.00 69.81 97 GLY A CA 1
ATOM 710 C C . GLY A 1 97 ? 6.750 18.620 -29.684 1.00 69.81 97 GLY A C 1
ATOM 711 O O . GLY A 1 97 ? 6.089 19.064 -30.624 1.00 69.81 97 GLY A O 1
ATOM 712 N N . SER A 1 98 ? 8.019 18.996 -29.494 1.00 74.50 98 SER A N 1
ATOM 713 C CA . SER A 1 98 ? 8.712 19.910 -30.412 1.00 74.50 98 SER A CA 1
ATOM 714 C C . SER A 1 98 ? 9.393 19.174 -31.569 1.00 74.50 98 SER A C 1
ATOM 716 O O . SER A 1 98 ? 9.840 18.039 -31.445 1.00 74.50 98 SER A O 1
ATOM 718 N N . SER A 1 99 ? 9.591 19.860 -32.698 1.00 69.38 99 SER A N 1
ATOM 719 C CA . SER A 1 99 ? 10.417 19.341 -33.805 1.00 69.38 99 SER A CA 1
ATOM 720 C C . SER A 1 99 ? 11.882 19.099 -33.402 1.00 69.38 99 SER A C 1
ATOM 722 O O . SER A 1 99 ? 12.623 18.402 -34.095 1.00 69.38 99 SER A O 1
ATOM 724 N N . ALA A 1 100 ? 12.296 19.659 -32.261 1.00 70.94 100 ALA A N 1
ATOM 725 C CA . ALA A 1 100 ? 13.598 19.487 -31.642 1.00 70.94 100 ALA A CA 1
ATOM 726 C C . ALA A 1 100 ? 13.588 18.485 -30.469 1.00 70.94 100 ALA A C 1
ATOM 728 O O . ALA A 1 100 ? 14.620 18.341 -29.810 1.00 70.94 100 ALA A O 1
ATOM 729 N N . GLU A 1 101 ? 12.535 17.682 -30.302 1.00 77.56 101 GLU A N 1
ATOM 730 C CA . GLU A 1 101 ? 12.463 16.590 -29.323 1.00 77.56 101 GLU A CA 1
ATOM 731 C C . GLU A 1 101 ? 13.173 15.316 -29.811 1.00 77.56 101 GLU A C 1
ATOM 733 O O . GLU A 1 101 ? 13.039 14.914 -30.966 1.00 77.56 101 GLU A O 1
ATOM 738 N N . TYR A 1 102 ? 13.981 14.724 -28.944 1.00 82.94 102 TYR A N 1
ATOM 739 C CA . TYR A 1 102 ? 14.415 13.332 -28.963 1.00 82.94 102 TYR A CA 1
ATOM 740 C C . TYR A 1 102 ? 13.570 12.539 -27.967 1.00 82.94 102 TYR A C 1
ATOM 742 O O . TYR A 1 102 ? 13.392 13.003 -26.842 1.00 82.94 102 TYR A O 1
ATOM 750 N N . ALA A 1 103 ? 13.085 11.364 -28.377 1.00 86.44 103 ALA A N 1
ATOM 751 C CA . ALA A 1 103 ? 12.310 10.471 -27.522 1.00 86.44 103 ALA A CA 1
ATOM 752 C C . ALA A 1 103 ? 12.553 8.997 -27.873 1.00 86.44 103 ALA A C 1
ATOM 754 O O . ALA A 1 103 ? 12.584 8.630 -29.055 1.00 86.44 103 ALA A O 1
ATOM 755 N N . LYS A 1 104 ? 12.693 8.143 -26.853 1.00 87.25 104 LYS A N 1
ATOM 756 C CA . LYS A 1 104 ? 12.871 6.696 -27.012 1.00 87.25 104 LYS A CA 1
ATOM 757 C C . LYS A 1 104 ? 12.374 5.911 -25.792 1.00 87.25 104 LYS A C 1
ATOM 759 O O . LYS A 1 104 ? 12.410 6.400 -24.671 1.00 87.25 104 LYS A O 1
ATOM 764 N N . VAL A 1 105 ? 11.937 4.672 -26.016 1.00 91.19 105 VAL A N 1
ATOM 765 C CA . VAL A 1 105 ? 11.559 3.721 -24.962 1.00 91.19 105 VAL A CA 1
ATOM 766 C C . VAL A 1 105 ? 12.585 2.591 -24.874 1.00 91.19 105 VAL A C 1
ATOM 768 O O . VAL A 1 105 ? 13.048 2.095 -25.903 1.00 91.19 105 VAL A O 1
ATOM 771 N N . TYR A 1 106 ? 12.895 2.172 -23.649 1.00 93.75 106 TYR A N 1
ATOM 772 C CA . TYR A 1 106 ? 13.714 1.007 -23.325 1.00 93.75 106 TYR A CA 1
ATOM 773 C C . TYR A 1 106 ? 12.965 0.066 -22.379 1.00 93.75 106 TYR A C 1
ATOM 775 O O . TYR A 1 106 ? 12.284 0.512 -21.460 1.00 93.75 106 TYR A O 1
ATOM 783 N N . LEU A 1 107 ? 13.132 -1.240 -22.565 1.00 95.00 107 LEU A N 1
ATOM 784 C CA . LEU A 1 107 ? 12.796 -2.264 -21.582 1.00 95.00 107 LEU A CA 1
ATOM 785 C C . LEU A 1 107 ? 14.086 -2.688 -20.883 1.00 95.00 107 LEU A C 1
ATOM 787 O O . LEU A 1 107 ? 14.949 -3.315 -21.494 1.00 95.00 107 LEU A O 1
ATOM 791 N N . VAL A 1 108 ? 14.230 -2.341 -19.612 1.00 95.56 108 VAL A N 1
ATOM 792 C CA . VAL A 1 108 ? 15.473 -2.559 -18.870 1.00 95.56 108 VAL A CA 1
ATOM 793 C C . VAL A 1 108 ? 15.246 -3.630 -17.820 1.00 95.56 108 VAL A C 1
ATOM 795 O O . VAL A 1 108 ? 14.365 -3.490 -16.972 1.00 95.56 108 VAL A O 1
ATOM 798 N N . ARG A 1 109 ? 16.045 -4.695 -17.868 1.00 95.69 109 ARG A N 1
ATOM 799 C CA . ARG A 1 109 ? 16.056 -5.769 -16.875 1.00 95.69 109 ARG A CA 1
ATOM 800 C C . ARG A 1 109 ? 17.290 -5.637 -15.995 1.00 95.69 109 ARG A C 1
ATOM 802 O O . ARG A 1 109 ? 18.402 -5.833 -16.480 1.00 95.69 109 ARG A O 1
ATOM 809 N N . ASN A 1 110 ? 17.087 -5.384 -14.706 1.00 95.00 110 ASN A N 1
ATOM 810 C CA . ASN A 1 110 ? 18.151 -5.383 -13.713 1.00 95.00 110 ASN A CA 1
ATOM 811 C C . ASN A 1 110 ? 18.249 -6.751 -13.030 1.00 95.00 110 ASN A C 1
ATOM 813 O O . ASN A 1 110 ? 17.399 -7.129 -12.229 1.00 95.00 110 ASN A O 1
ATOM 817 N N . ALA A 1 111 ? 19.300 -7.495 -13.340 1.00 94.94 111 ALA A N 1
ATOM 818 C CA . ALA A 1 111 ? 19.628 -8.774 -12.725 1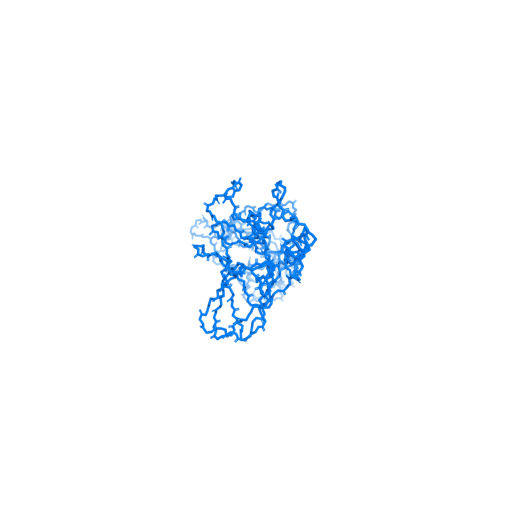.00 94.94 111 ALA A CA 1
ATOM 819 C C . ALA A 1 111 ? 21.133 -8.872 -12.411 1.00 94.94 111 ALA A C 1
ATOM 821 O O . ALA A 1 111 ? 21.695 -9.967 -12.416 1.00 94.94 111 ALA A O 1
ATOM 822 N N . TYR A 1 112 ? 21.785 -7.733 -12.147 1.00 91.38 112 TYR A N 1
ATOM 823 C CA . TYR A 1 112 ? 23.198 -7.689 -11.785 1.00 91.38 112 TYR A CA 1
ATOM 824 C C . TYR A 1 112 ? 23.457 -8.450 -10.481 1.00 91.38 112 TYR A C 1
ATOM 826 O O . TYR A 1 112 ? 22.612 -8.477 -9.581 1.00 91.38 112 TYR A O 1
ATOM 834 N N . SER A 1 113 ? 24.643 -9.048 -10.372 1.00 90.56 113 SER A N 1
ATOM 835 C CA . SER A 1 113 ? 25.086 -9.763 -9.173 1.00 90.56 113 SER A CA 1
ATOM 836 C C . SER A 1 113 ? 26.504 -9.327 -8.781 1.00 90.56 113 SER A C 1
ATOM 838 O O . SER A 1 113 ? 27.419 -9.584 -9.540 1.00 90.56 113 SER A O 1
ATOM 840 N N . PRO A 1 114 ? 26.789 -8.774 -7.596 1.00 88.56 114 PRO A N 1
ATOM 841 C CA . PRO A 1 114 ? 25.883 -8.647 -6.472 1.00 88.56 114 PRO A CA 1
ATOM 842 C C . PRO A 1 114 ? 24.764 -7.640 -6.745 1.00 88.56 114 PRO A C 1
ATOM 844 O O . PRO A 1 114 ? 24.830 -6.856 -7.691 1.00 88.56 114 PRO A O 1
ATOM 847 N N . ALA A 1 115 ? 23.705 -7.731 -5.940 1.00 90.81 115 ALA A N 1
ATOM 848 C CA . ALA A 1 115 ? 22.495 -6.949 -6.136 1.00 90.81 115 ALA A CA 1
ATOM 849 C C . ALA A 1 115 ? 22.787 -5.452 -5.984 1.00 90.81 115 ALA A C 1
ATOM 851 O O . ALA A 1 115 ? 23.112 -4.981 -4.892 1.00 90.81 115 ALA A O 1
ATOM 852 N N . TYR A 1 116 ? 22.643 -4.717 -7.084 1.00 91.12 116 TYR A N 1
ATOM 853 C CA . TYR A 1 116 ? 22.714 -3.264 -7.108 1.00 91.12 116 TYR A CA 1
ATOM 854 C C . TYR A 1 116 ? 21.571 -2.687 -7.924 1.00 91.12 116 TYR A C 1
ATOM 856 O O . TYR A 1 116 ? 21.199 -3.223 -8.971 1.00 91.12 116 TYR A O 1
ATOM 864 N N . ASP A 1 117 ? 21.061 -1.557 -7.454 1.00 92.44 117 ASP A N 1
ATOM 865 C CA . ASP A 1 117 ? 20.105 -0.760 -8.203 1.00 92.44 117 ASP A CA 1
ATOM 866 C C . ASP A 1 117 ? 20.814 -0.022 -9.340 1.00 92.44 117 ASP A C 1
ATOM 868 O O . ASP A 1 117 ? 21.992 0.345 -9.244 1.00 92.44 117 ASP A O 1
ATOM 872 N N . ILE A 1 118 ? 20.074 0.195 -10.423 1.00 93.69 118 ILE A N 1
ATOM 873 C CA . ILE A 1 118 ? 20.536 0.955 -11.579 1.00 93.69 118 ILE A CA 1
ATOM 874 C C . ILE A 1 118 ? 19.906 2.340 -11.541 1.00 93.69 118 ILE A C 1
ATOM 876 O O . ILE A 1 118 ? 18.691 2.463 -11.415 1.00 93.69 118 ILE A O 1
ATOM 880 N N . THR A 1 119 ? 20.712 3.376 -11.742 1.00 95.19 119 THR A N 1
ATOM 881 C CA . THR A 1 119 ? 20.208 4.716 -12.062 1.00 95.19 119 THR A CA 1
ATOM 882 C C . THR A 1 119 ? 20.177 4.875 -13.576 1.00 95.19 119 THR A C 1
ATOM 884 O O . THR A 1 119 ? 21.228 4.948 -14.207 1.00 95.19 119 THR A O 1
ATOM 887 N N . PHE A 1 120 ? 18.996 4.935 -14.182 1.00 95.25 120 PHE A N 1
ATOM 888 C CA . PHE A 1 120 ? 18.838 5.163 -15.616 1.00 95.25 120 PHE A CA 1
ATOM 889 C C . PHE A 1 120 ? 18.512 6.633 -15.881 1.00 95.25 120 PHE A C 1
ATOM 891 O O . PHE A 1 120 ? 17.497 7.129 -15.401 1.00 95.25 120 PHE A O 1
ATOM 898 N N . LYS A 1 121 ? 19.351 7.342 -16.639 1.00 94.75 121 LYS A N 1
ATOM 899 C CA . LYS A 1 121 ? 19.237 8.795 -16.845 1.00 94.75 121 LYS A CA 1
ATOM 900 C C . LYS A 1 121 ? 19.675 9.245 -18.236 1.00 94.75 121 LYS A C 1
ATOM 902 O O . LYS A 1 121 ? 20.256 8.479 -19.000 1.00 94.75 121 LYS A O 1
ATOM 907 N N . THR A 1 122 ? 19.437 10.513 -18.552 1.00 91.62 122 THR A N 1
ATOM 908 C CA . THR A 1 122 ? 20.132 11.226 -19.639 1.00 91.62 122 THR A CA 1
ATOM 909 C C . THR A 1 122 ? 21.407 11.891 -19.103 1.00 91.62 122 THR A C 1
ATOM 911 O O . THR A 1 122 ? 21.667 11.882 -17.899 1.00 91.62 122 THR A O 1
ATOM 914 N N . ALA A 1 123 ? 22.218 12.504 -19.972 1.00 86.50 123 ALA A N 1
ATOM 915 C CA . ALA A 1 123 ? 23.456 13.176 -19.558 1.00 86.50 123 ALA A CA 1
ATOM 916 C C . ALA A 1 123 ? 23.231 14.289 -18.510 1.00 86.50 123 ALA A C 1
ATOM 918 O O . ALA A 1 123 ? 24.043 14.456 -17.598 1.00 86.50 123 ALA A O 1
ATOM 919 N N . THR A 1 124 ? 22.129 15.037 -18.621 1.00 85.12 124 THR A N 1
ATOM 920 C CA . THR A 1 124 ? 21.798 16.171 -17.738 1.00 85.12 124 THR A CA 1
ATOM 921 C C . THR A 1 124 ? 20.652 15.886 -16.769 1.00 85.12 124 THR A C 1
ATOM 923 O O . THR A 1 124 ? 20.481 16.632 -15.809 1.00 85.12 124 THR A O 1
ATOM 926 N N . GLY A 1 125 ? 19.878 14.829 -17.014 1.00 90.00 125 GLY A N 1
ATOM 927 C CA . GLY A 1 125 ? 18.703 14.460 -16.234 1.00 90.00 125 GLY A CA 1
ATOM 928 C C . GLY A 1 125 ? 19.028 13.842 -14.874 1.00 90.00 125 GLY A C 1
ATOM 929 O O . GLY A 1 125 ? 20.159 13.424 -14.590 1.00 90.00 125 GLY A O 1
ATOM 930 N N . THR A 1 126 ? 18.019 13.793 -14.011 1.00 92.69 126 THR A N 1
ATOM 931 C CA . THR A 1 126 ? 18.085 13.129 -12.704 1.00 92.69 126 THR A CA 1
ATOM 932 C C . THR A 1 126 ? 17.924 11.617 -12.815 1.00 92.69 126 THR A C 1
ATOM 934 O O . THR A 1 126 ? 18.648 10.882 -12.144 1.00 92.69 126 THR A O 1
ATOM 937 N N . GLY A 1 127 ? 17.075 11.167 -13.734 1.00 94.00 127 GLY A N 1
ATOM 938 C CA . GLY A 1 127 ? 16.806 9.775 -14.042 1.00 94.00 127 GLY A CA 1
ATOM 939 C C . GLY A 1 127 ? 15.819 9.095 -13.108 1.00 94.00 127 GLY A C 1
ATOM 940 O O . GLY A 1 127 ? 15.178 9.703 -12.253 1.00 94.00 127 GLY A O 1
ATOM 941 N N . VAL A 1 128 ? 15.744 7.781 -13.278 1.00 95.19 128 VAL A N 1
ATOM 942 C CA . VAL A 1 128 ? 14.919 6.868 -12.493 1.00 95.19 128 VAL A CA 1
ATOM 943 C C . VAL A 1 128 ? 15.749 5.715 -11.957 1.00 95.19 128 VAL A C 1
ATOM 945 O O . VAL A 1 128 ? 16.722 5.286 -12.578 1.00 95.19 128 VAL A O 1
ATOM 948 N N . THR A 1 129 ? 15.337 5.190 -10.810 1.00 95.06 129 THR A N 1
ATOM 949 C CA . THR A 1 129 ? 15.940 3.993 -10.225 1.00 95.06 129 THR A CA 1
ATOM 950 C C . THR A 1 129 ? 15.233 2.748 -10.742 1.00 95.06 129 THR A C 1
ATOM 952 O O . THR A 1 129 ? 14.006 2.686 -10.767 1.00 95.06 129 THR A O 1
ATOM 955 N N . ILE A 1 130 ? 16.016 1.741 -11.114 1.00 94.44 130 ILE A N 1
ATOM 956 C CA . ILE A 1 130 ? 15.557 0.405 -11.484 1.00 94.44 130 ILE A CA 1
ATOM 957 C C . ILE A 1 130 ? 16.148 -0.566 -10.458 1.00 94.44 130 ILE A C 1
ATOM 959 O O . ILE A 1 130 ? 17.329 -0.922 -10.568 1.00 94.44 130 ILE A O 1
ATOM 963 N N . PRO A 1 131 ? 15.370 -0.951 -9.435 1.00 94.62 131 PRO A N 1
ATOM 964 C CA . PRO A 1 131 ? 15.805 -1.880 -8.404 1.00 94.62 131 PRO A CA 1
ATOM 965 C C . PRO A 1 131 ? 16.315 -3.216 -8.951 1.00 94.62 131 PRO A C 1
ATOM 967 O O . PRO A 1 131 ? 15.886 -3.687 -10.009 1.00 94.62 131 PRO A O 1
ATOM 970 N N . ASN A 1 132 ? 17.238 -3.847 -8.227 1.00 94.31 132 ASN A N 1
ATOM 971 C CA . ASN A 1 132 ? 17.704 -5.187 -8.584 1.00 94.31 132 ASN A CA 1
ATOM 972 C C . ASN A 1 132 ? 16.560 -6.217 -8.556 1.00 94.31 132 ASN A C 1
ATOM 974 O O . ASN A 1 132 ? 15.729 -6.218 -7.654 1.00 94.31 132 ASN A O 1
ATOM 978 N N . GLY A 1 133 ? 16.527 -7.105 -9.550 1.00 94.19 133 GLY A N 1
ATOM 979 C CA . GLY A 1 133 ? 15.470 -8.101 -9.730 1.00 94.19 133 GLY A CA 1
ATOM 980 C C . GLY A 1 133 ? 14.268 -7.599 -10.531 1.00 94.19 133 GLY A C 1
ATOM 981 O O . GLY A 1 133 ? 13.411 -8.400 -10.907 1.00 94.19 133 GLY A O 1
ATOM 982 N N . GLU A 1 134 ? 14.204 -6.304 -10.845 1.00 94.00 134 GLU A N 1
ATOM 983 C CA . GLU A 1 134 ? 13.084 -5.724 -11.574 1.00 94.00 134 GLU A CA 1
ATOM 984 C C . GLU A 1 134 ? 13.333 -5.629 -13.080 1.00 94.00 134 GLU A C 1
ATOM 986 O O . GLU A 1 134 ? 14.458 -5.550 -13.579 1.00 94.00 134 GLU A O 1
ATOM 991 N N . THR A 1 135 ? 12.235 -5.629 -13.831 1.00 94.62 135 THR A N 1
ATOM 992 C CA . THR A 1 135 ? 12.212 -5.230 -15.239 1.00 94.62 135 THR A CA 1
ATOM 993 C C . THR A 1 135 ? 11.246 -4.063 -15.375 1.00 94.62 135 THR A C 1
ATOM 995 O O . THR A 1 135 ? 10.124 -4.130 -14.864 1.00 94.62 135 THR A O 1
ATOM 998 N N . ARG A 1 136 ? 11.686 -2.981 -16.019 1.00 93.88 136 ARG A N 1
ATOM 999 C CA . ARG A 1 136 ? 10.939 -1.722 -16.110 1.00 93.88 136 ARG A CA 1
ATOM 1000 C C . ARG A 1 136 ? 10.940 -1.172 -17.527 1.00 93.88 136 ARG A C 1
ATOM 1002 O O . ARG A 1 136 ? 11.926 -1.299 -18.253 1.00 93.88 136 ARG A O 1
ATOM 1009 N N . LEU A 1 137 ? 9.826 -0.547 -17.901 1.00 93.88 137 LEU A N 1
ATOM 1010 C CA . LEU A 1 137 ? 9.713 0.207 -19.142 1.00 93.88 137 LEU A CA 1
ATOM 1011 C C . LEU A 1 137 ? 10.085 1.665 -18.857 1.00 93.88 137 LEU A C 1
ATOM 1013 O O . LEU A 1 137 ? 9.432 2.334 -18.057 1.00 93.88 137 LEU A O 1
ATOM 1017 N N . VAL A 1 138 ? 11.141 2.143 -19.503 1.00 94.25 138 VAL A N 1
ATOM 1018 C CA . VAL A 1 138 ? 11.706 3.476 -19.306 1.00 94.25 138 VAL A CA 1
ATOM 1019 C C . VAL A 1 138 ? 11.480 4.297 -20.567 1.00 94.25 138 VAL A C 1
ATOM 1021 O O . VAL A 1 138 ? 11.944 3.932 -21.646 1.00 94.25 138 VAL A O 1
ATOM 1024 N N . PHE A 1 139 ? 10.774 5.410 -20.434 1.00 92.06 139 PHE A N 1
ATOM 1025 C CA . PHE A 1 139 ? 10.677 6.444 -21.451 1.00 92.06 139 PHE A CA 1
ATOM 1026 C C . PHE A 1 139 ? 11.790 7.470 -21.238 1.00 92.06 139 PHE A C 1
ATOM 1028 O O . PHE A 1 139 ? 12.040 7.897 -20.118 1.00 92.06 139 PHE A O 1
ATOM 1035 N N . VAL A 1 140 ? 12.466 7.868 -22.305 1.00 90.88 140 VAL A N 1
ATOM 1036 C CA . VAL A 1 140 ? 13.544 8.857 -22.290 1.00 90.88 140 VAL A CA 1
ATOM 1037 C C . VAL A 1 140 ? 13.187 9.949 -23.275 1.00 90.88 140 VAL A C 1
ATOM 1039 O O . VAL A 1 140 ? 12.863 9.636 -24.422 1.00 90.88 140 VAL A O 1
ATOM 1042 N N . ASP A 1 141 ? 13.294 11.204 -22.856 1.00 88.75 141 ASP A N 1
ATOM 1043 C CA . ASP A 1 141 ? 13.161 12.359 -23.738 1.00 88.75 141 ASP A CA 1
ATOM 1044 C C . ASP A 1 141 ? 14.474 13.163 -23.833 1.00 88.75 141 ASP A C 1
ATOM 1046 O O . ASP A 1 141 ? 15.566 12.665 -23.550 1.00 88.75 141 ASP A O 1
ATOM 1050 N N . SER A 1 142 ? 14.394 14.415 -24.290 1.00 86.12 142 SER A N 1
ATOM 1051 C CA . SER A 1 142 ? 15.569 15.291 -24.440 1.00 86.12 142 SER A CA 1
ATOM 1052 C C . SER A 1 142 ? 16.099 15.846 -23.116 1.00 86.12 142 SER A C 1
ATOM 1054 O O . SER A 1 142 ? 17.158 16.471 -23.099 1.00 86.12 142 SER A O 1
ATOM 1056 N N . THR A 1 143 ? 15.359 15.656 -22.025 1.00 87.00 143 THR A N 1
ATOM 1057 C CA . THR A 1 143 ? 15.624 16.221 -20.703 1.00 87.00 143 THR A CA 1
ATOM 1058 C C . THR A 1 143 ? 15.986 15.128 -19.710 1.00 87.00 143 THR A C 1
ATOM 1060 O O . THR A 1 143 ? 17.029 15.233 -19.062 1.00 87.00 143 THR A O 1
ATOM 1063 N N . ASP A 1 144 ? 15.172 14.077 -19.592 1.00 91.44 144 ASP A N 1
ATOM 1064 C CA . ASP A 1 144 ? 15.332 13.049 -18.564 1.00 91.44 144 ASP A CA 1
ATOM 1065 C C . ASP A 1 144 ? 14.786 11.665 -18.970 1.00 91.44 144 ASP A C 1
ATOM 1067 O O . ASP A 1 144 ? 14.272 11.455 -20.070 1.00 91.44 144 ASP A O 1
ATOM 1071 N N . ALA A 1 145 ? 14.952 10.698 -18.070 1.00 92.94 145 ALA A N 1
ATOM 1072 C CA . ALA A 1 145 ? 14.331 9.386 -18.119 1.00 92.94 145 ALA A CA 1
ATOM 1073 C C . ALA A 1 145 ? 13.187 9.291 -17.102 1.00 92.94 145 ALA A C 1
ATOM 1075 O O . ALA A 1 145 ? 13.253 9.856 -16.012 1.00 92.94 145 ALA A O 1
ATOM 1076 N N . TYR A 1 146 ? 12.159 8.531 -17.458 1.00 92.50 146 TYR A N 1
ATOM 1077 C CA . TYR A 1 146 ? 10.916 8.369 -16.722 1.00 92.50 146 TYR A CA 1
ATOM 1078 C C . TYR A 1 146 ? 10.480 6.908 -16.767 1.00 92.50 146 TYR A C 1
ATOM 1080 O O . TYR A 1 146 ? 10.576 6.239 -17.793 1.00 92.50 146 TYR A O 1
ATOM 1088 N N . LEU A 1 147 ? 9.954 6.406 -15.659 1.00 92.38 147 LEU A N 1
ATOM 1089 C CA . LEU A 1 147 ? 9.327 5.094 -15.600 1.00 92.38 147 LEU A CA 1
ATOM 1090 C C . LEU A 1 147 ? 7.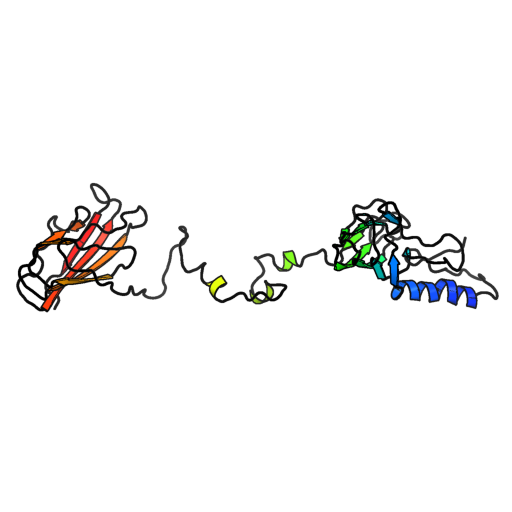906 5.209 -16.153 1.00 92.38 147 LEU A C 1
ATOM 1092 O O . LEU A 1 147 ? 7.122 6.030 -15.673 1.00 92.38 147 LEU A O 1
ATOM 1096 N N . VAL A 1 148 ? 7.550 4.384 -17.136 1.00 85.06 148 VAL A N 1
ATOM 1097 C CA . VAL A 1 148 ? 6.197 4.400 -17.725 1.00 85.06 148 VAL A CA 1
ATOM 1098 C C . VAL A 1 148 ? 5.139 3.953 -16.706 1.00 85.06 148 VAL A C 1
ATOM 1100 O O . VAL A 1 148 ? 3.982 4.347 -16.803 1.00 85.06 148 VAL A O 1
ATOM 1103 N N . ASP A 1 149 ? 5.545 3.187 -15.695 1.00 73.94 149 ASP A N 1
ATOM 1104 C CA . ASP A 1 149 ? 4.722 2.710 -14.584 1.00 73.94 149 ASP A CA 1
ATOM 1105 C C . ASP A 1 149 ? 4.829 3.572 -13.311 1.00 73.94 149 ASP A C 1
ATOM 1107 O O . ASP A 1 149 ? 4.207 3.245 -12.304 1.00 73.94 149 ASP A O 1
ATOM 1111 N N . SER A 1 150 ? 5.558 4.698 -13.331 1.00 66.44 150 SER A N 1
ATOM 1112 C CA . SER A 1 150 ? 5.723 5.544 -12.129 1.00 66.44 150 SER A CA 1
ATOM 1113 C C . SER A 1 150 ? 4.507 6.404 -11.759 1.00 66.44 150 SER A C 1
ATOM 1115 O O . SER A 1 150 ? 4.558 7.140 -10.773 1.00 66.44 150 SER A O 1
ATOM 1117 N N . GLY A 1 151 ? 3.406 6.306 -12.511 1.00 54.59 151 GLY A N 1
ATOM 1118 C CA . GLY A 1 151 ? 2.161 7.027 -12.257 1.00 54.59 151 GLY A CA 1
ATOM 1119 C C . GLY A 1 151 ? 1.034 6.138 -11.718 1.00 54.59 151 GLY A C 1
ATOM 1120 O O . GLY A 1 151 ? 0.593 5.208 -12.383 1.00 54.59 151 GLY A O 1
ATOM 1121 N N . ASP A 1 152 ? 0.506 6.505 -10.550 1.00 52.66 152 ASP A N 1
ATOM 1122 C CA . ASP A 1 152 ? -0.888 6.292 -10.132 1.00 52.66 152 ASP A CA 1
ATOM 1123 C C . ASP A 1 152 ? -1.437 4.892 -9.819 1.00 52.66 152 ASP A C 1
ATOM 1125 O O . ASP A 1 152 ? -2.636 4.786 -9.571 1.00 52.66 152 ASP A O 1
ATOM 1129 N N . VAL A 1 153 ? -0.631 3.842 -9.634 1.00 54.00 153 VAL A N 1
ATOM 1130 C CA . VAL A 1 153 ? -1.163 2.664 -8.903 1.00 54.00 153 VAL A CA 1
ATOM 1131 C C . VAL A 1 153 ? -1.516 3.064 -7.460 1.00 54.00 153 VAL A C 1
ATOM 1133 O O . VAL A 1 153 ? -2.555 2.682 -6.933 1.00 54.00 153 VAL A O 1
ATOM 1136 N N . THR A 1 154 ? -0.722 3.945 -6.850 1.00 46.88 154 THR A N 1
ATOM 1137 C CA . THR A 1 154 ? -0.955 4.438 -5.484 1.00 46.88 154 THR A CA 1
ATOM 1138 C C . THR A 1 154 ? -2.140 5.410 -5.385 1.00 46.88 154 THR A C 1
ATOM 1140 O O . THR A 1 154 ? -2.858 5.383 -4.392 1.00 46.88 154 THR A O 1
ATOM 1143 N N . ASN A 1 155 ? -2.407 6.232 -6.409 1.00 49.53 155 ASN A N 1
ATOM 1144 C CA . ASN A 1 155 ? -3.591 7.111 -6.440 1.00 49.53 155 ASN A CA 1
ATOM 1145 C C . ASN A 1 155 ? -4.863 6.387 -6.909 1.00 49.53 155 ASN A C 1
ATOM 1147 O O . ASN A 1 155 ? -5.955 6.795 -6.515 1.00 49.53 155 ASN A O 1
ATOM 1151 N N . ALA A 1 156 ? -4.762 5.294 -7.676 1.00 50.94 156 ALA A N 1
ATOM 1152 C CA . ALA A 1 156 ? -5.889 4.380 -7.890 1.00 50.94 156 ALA A CA 1
ATOM 1153 C C . ALA A 1 156 ? -6.352 3.733 -6.566 1.00 50.94 156 ALA A C 1
ATOM 1155 O O . ALA A 1 156 ? -7.523 3.391 -6.422 1.00 50.94 156 ALA A O 1
ATOM 1156 N N . ILE A 1 157 ? -5.450 3.657 -5.579 1.00 54.34 157 ILE A N 1
ATOM 1157 C CA . ILE A 1 157 ? -5.692 3.232 -4.194 1.00 54.34 157 ILE A CA 1
ATOM 1158 C C . ILE A 1 157 ? -5.714 4.457 -3.245 1.00 54.34 157 ILE A C 1
ATOM 1160 O O . ILE A 1 157 ? -5.410 4.353 -2.059 1.00 54.34 157 ILE A O 1
ATOM 1164 N N . ASN A 1 158 ? -6.088 5.659 -3.706 1.00 46.69 158 ASN A N 1
ATOM 1165 C CA . ASN A 1 158 ? -6.478 6.697 -2.751 1.00 46.69 158 ASN A CA 1
ATOM 1166 C C . ASN A 1 158 ? -7.850 6.330 -2.182 1.00 46.69 158 ASN A C 1
ATOM 1168 O O . ASN A 1 158 ? -8.835 6.211 -2.912 1.00 46.69 158 ASN A O 1
ATOM 1172 N N . ALA A 1 159 ? -7.899 6.188 -0.856 1.00 51.22 159 ALA A N 1
ATOM 1173 C CA . ALA A 1 159 ? -9.024 5.752 -0.023 1.00 51.22 159 ALA A CA 1
ATOM 1174 C C . ALA A 1 159 ? -10.369 6.488 -0.236 1.00 51.22 159 ALA A C 1
ATOM 1176 O O . ALA A 1 159 ? -11.354 6.174 0.427 1.00 51.22 159 ALA A O 1
ATOM 1177 N N . THR A 1 160 ? -10.430 7.473 -1.132 1.00 51.81 160 THR A N 1
ATOM 1178 C CA . THR A 1 160 ? -11.646 8.195 -1.522 1.00 51.81 160 THR A CA 1
ATOM 1179 C C . THR A 1 160 ? -12.435 7.488 -2.634 1.00 51.81 160 THR A C 1
ATOM 1181 O O . THR A 1 160 ? -13.648 7.659 -2.680 1.00 51.81 160 THR A O 1
ATOM 1184 N N . ASN A 1 161 ? -11.796 6.658 -3.473 1.00 47.31 161 ASN A N 1
ATOM 1185 C CA . ASN A 1 161 ? -12.444 5.992 -4.622 1.00 47.31 161 ASN A CA 1
ATOM 1186 C C . ASN A 1 161 ? -12.605 4.470 -4.461 1.00 47.31 161 ASN A C 1
ATOM 1188 O O . ASN A 1 161 ? -13.067 3.791 -5.377 1.00 47.31 161 ASN A O 1
ATOM 1192 N N . ALA A 1 162 ? -12.233 3.916 -3.307 1.00 50.62 162 ALA A N 1
ATOM 1193 C CA . ALA A 1 162 ? -12.407 2.501 -3.010 1.00 50.62 162 ALA A CA 1
ATOM 1194 C C . ALA A 1 162 ? -13.871 2.193 -2.647 1.00 50.62 162 ALA A C 1
ATOM 1196 O O . ALA A 1 162 ? -14.198 1.922 -1.495 1.00 50.62 162 ALA A O 1
ATOM 1197 N N . GLU A 1 163 ? -14.768 2.237 -3.634 1.00 53.38 163 GLU A N 1
ATOM 1198 C CA . GLU A 1 163 ? -16.134 1.709 -3.486 1.00 53.38 163 GLU A CA 1
ATOM 1199 C C . GLU A 1 163 ? -16.146 0.173 -3.404 1.00 53.38 163 GLU A C 1
ATOM 1201 O O . GLU A 1 163 ? -17.136 -0.419 -2.981 1.00 53.38 163 GLU A O 1
ATOM 1206 N N . ASN A 1 164 ? -15.036 -0.477 -3.777 1.00 53.81 164 ASN A N 1
ATOM 1207 C CA . ASN A 1 164 ? -14.899 -1.923 -3.756 1.00 53.81 164 ASN A CA 1
ATOM 1208 C C . ASN A 1 164 ? -13.551 -2.336 -3.147 1.00 53.81 164 ASN A C 1
ATOM 1210 O O . ASN A 1 164 ? -12.487 -2.109 -3.723 1.00 53.81 164 ASN A O 1
ATOM 1214 N N . ALA A 1 165 ? -13.613 -2.937 -1.963 1.00 51.88 165 ALA A N 1
ATOM 1215 C CA . ALA A 1 165 ? -12.453 -3.369 -1.185 1.00 51.88 165 ALA A CA 1
ATOM 1216 C C . ALA A 1 165 ? -11.656 -4.511 -1.832 1.00 51.88 165 ALA A C 1
ATOM 1218 O O . ALA A 1 165 ? -10.517 -4.760 -1.450 1.00 51.88 165 ALA A O 1
ATOM 1219 N N . ASP A 1 166 ? -12.244 -5.169 -2.831 1.00 51.16 166 ASP A N 1
ATOM 1220 C CA . ASP A 1 166 ? -11.639 -6.272 -3.582 1.00 51.16 166 ASP A CA 1
ATOM 1221 C C . ASP A 1 166 ? -10.418 -5.824 -4.413 1.00 51.16 166 ASP A C 1
ATOM 1223 O O . ASP A 1 166 ? -9.545 -6.620 -4.740 1.00 51.16 166 ASP A O 1
ATOM 1227 N N . ASN A 1 167 ? -10.308 -4.521 -4.703 1.00 48.72 167 ASN A N 1
ATOM 1228 C CA . ASN A 1 167 ? -9.203 -3.947 -5.476 1.00 48.72 167 ASN A CA 1
ATOM 1229 C C . ASN A 1 167 ? -8.050 -3.394 -4.613 1.00 48.72 167 ASN A C 1
ATOM 1231 O O . ASN A 1 167 ? -7.108 -2.830 -5.168 1.00 48.72 167 ASN A O 1
ATOM 1235 N N . LEU A 1 168 ? -8.106 -3.499 -3.277 1.00 55.22 168 LEU A N 1
ATOM 1236 C CA . LEU A 1 168 ? -7.142 -2.827 -2.388 1.00 55.22 168 LEU A CA 1
ATOM 1237 C C . LEU A 1 168 ? -5.821 -3.577 -2.160 1.00 55.22 168 LEU A C 1
ATOM 1239 O O . LEU A 1 168 ? -4.910 -3.007 -1.564 1.00 55.22 168 LEU A O 1
ATOM 1243 N N . LEU A 1 169 ? -5.700 -4.832 -2.592 1.00 55.19 169 LEU A N 1
ATOM 1244 C CA . LEU A 1 169 ? -4.515 -5.647 -2.326 1.00 55.19 169 LEU A CA 1
ATOM 1245 C C . LEU A 1 169 ? -3.919 -6.150 -3.640 1.00 55.19 169 LEU A C 1
ATOM 1247 O O . LEU A 1 169 ? -4.271 -7.207 -4.159 1.00 55.19 169 LEU A O 1
ATOM 1251 N N . SER A 1 170 ? -2.977 -5.377 -4.177 1.00 55.16 170 SER A N 1
ATOM 1252 C CA . SER A 1 170 ? -1.978 -5.916 -5.094 1.00 55.16 170 SER A CA 1
ATOM 1253 C C . SER A 1 170 ? -1.135 -6.932 -4.317 1.00 55.16 170 SER A C 1
ATOM 1255 O O . SER A 1 170 ? -0.437 -6.531 -3.391 1.00 55.16 170 SER A O 1
ATOM 1257 N N . ASP A 1 171 ? -1.204 -8.206 -4.707 1.00 50.34 171 ASP A N 1
ATOM 1258 C CA . ASP A 1 171 ? -0.447 -9.351 -4.161 1.00 50.34 171 ASP A CA 1
ATOM 1259 C C . ASP A 1 171 ? -1.110 -10.137 -3.009 1.00 50.34 171 ASP A C 1
ATOM 1261 O O . ASP A 1 171 ? -0.689 -10.094 -1.857 1.00 50.34 171 ASP A O 1
ATOM 1265 N N . GLY A 1 172 ? -2.163 -10.902 -3.329 1.00 51.94 172 GLY A N 1
ATOM 1266 C CA . GLY A 1 172 ? -2.515 -12.138 -2.605 1.00 51.94 172 GLY A CA 1
ATOM 1267 C C . GLY A 1 172 ? -2.979 -12.022 -1.145 1.00 51.94 172 GLY A C 1
ATOM 1268 O O . GLY A 1 172 ? -3.236 -13.048 -0.512 1.00 51.94 172 GLY A O 1
ATOM 1269 N N . GLY A 1 173 ? -3.107 -10.814 -0.599 1.00 50.56 173 GLY A N 1
ATOM 1270 C CA . GLY A 1 173 ? -3.691 -10.583 0.716 1.00 50.56 173 GLY A CA 1
ATOM 1271 C C . GLY A 1 173 ? -5.211 -10.725 0.665 1.00 50.56 173 GLY A C 1
ATOM 1272 O O . GLY A 1 173 ? -5.873 -10.106 -0.162 1.00 50.56 173 GLY A O 1
ATOM 1273 N N . TYR A 1 174 ? -5.782 -11.530 1.558 1.00 49.84 174 TYR A N 1
ATOM 1274 C CA . TYR A 1 174 ? -7.224 -11.531 1.785 1.00 49.84 174 TYR A CA 1
ATOM 1275 C C . TYR A 1 174 ? -7.553 -10.391 2.748 1.00 49.84 174 TYR A C 1
ATOM 1277 O O . TYR A 1 174 ? -7.060 -10.403 3.875 1.00 49.84 174 TYR A O 1
ATOM 1285 N N . VAL A 1 175 ? -8.419 -9.451 2.355 1.00 51.56 175 VAL A N 1
ATOM 1286 C CA . VAL A 1 175 ? -9.158 -8.667 3.353 1.00 51.56 175 VAL A CA 1
ATOM 1287 C C . VAL A 1 175 ? -10.120 -9.650 4.004 1.00 51.56 175 VAL A C 1
ATOM 1289 O O . VAL A 1 175 ? -11.121 -10.055 3.408 1.00 51.56 175 VAL A O 1
ATOM 1292 N N . THR A 1 176 ? -9.776 -10.137 5.191 1.00 53.91 176 THR A N 1
ATOM 1293 C CA . THR A 1 176 ? -10.671 -11.052 5.901 1.00 53.91 176 THR A CA 1
ATOM 1294 C C . THR A 1 176 ? -11.820 -10.243 6.489 1.00 53.91 176 THR A C 1
ATOM 1296 O O . THR A 1 176 ? -11.684 -9.049 6.753 1.00 53.91 176 THR A O 1
ATOM 1299 N N . GLY A 1 177 ? -12.973 -10.875 6.722 1.00 47.97 177 GLY A N 1
ATOM 1300 C CA . GLY A 1 177 ? -14.122 -10.195 7.331 1.00 47.97 177 GLY A CA 1
ATOM 1301 C C . GLY A 1 177 ? -13.795 -9.483 8.654 1.00 47.97 177 GLY A C 1
ATOM 1302 O O . GLY A 1 177 ? -14.520 -8.576 9.039 1.00 47.97 177 GLY A O 1
ATOM 1303 N N . GLU A 1 178 ? -12.689 -9.829 9.321 1.00 49.97 178 GLU A N 1
ATOM 1304 C CA . GLU A 1 178 ? -12.208 -9.171 10.540 1.00 49.97 178 GLU A CA 1
ATOM 1305 C C . GLU A 1 178 ? -11.699 -7.735 10.322 1.00 49.97 178 GLU A C 1
ATOM 1307 O O . GLU A 1 178 ? -11.818 -6.911 11.233 1.00 49.97 178 GLU A O 1
ATOM 1312 N N . ASP A 1 179 ? -11.219 -7.395 9.121 1.00 51.00 179 ASP A N 1
ATOM 1313 C CA . ASP A 1 179 ? -10.697 -6.058 8.797 1.00 51.00 179 ASP A CA 1
ATOM 1314 C C . ASP A 1 179 ? -11.816 -5.007 8.660 1.00 51.00 179 ASP A C 1
ATOM 1316 O O . ASP A 1 179 ? -11.604 -3.820 8.909 1.00 51.00 179 ASP A O 1
ATOM 1320 N N . PHE A 1 180 ? -13.047 -5.444 8.367 1.00 52.59 180 PHE A N 1
ATOM 1321 C CA . PHE A 1 180 ? -14.249 -4.598 8.367 1.00 52.59 180 PHE A CA 1
ATOM 1322 C C . PHE A 1 180 ? -14.945 -4.503 9.730 1.00 52.59 180 PHE A C 1
ATOM 1324 O O . PHE A 1 180 ? -15.806 -3.647 9.929 1.00 52.59 180 PHE A O 1
ATOM 1331 N N . VAL A 1 181 ? -14.583 -5.344 10.700 1.00 49.19 181 VAL A N 1
ATOM 1332 C CA . VAL A 1 181 ? -15.370 -5.505 11.935 1.00 49.19 181 VAL A CA 1
ATOM 1333 C C . VAL A 1 181 ? -15.023 -4.478 13.026 1.00 49.19 181 VAL A C 1
ATOM 1335 O O . VAL A 1 181 ? -15.735 -4.385 14.022 1.00 49.19 181 VAL A O 1
ATOM 1338 N N . ARG A 1 182 ? -14.006 -3.619 12.865 1.00 54.56 182 ARG A N 1
ATOM 1339 C CA . ARG A 1 182 ? -13.588 -2.690 13.945 1.00 54.56 182 ARG A CA 1
ATOM 1340 C C . ARG A 1 182 ? -13.678 -1.193 13.652 1.00 54.56 182 ARG A C 1
ATOM 1342 O O . ARG A 1 182 ? -12.944 -0.417 14.259 1.00 54.56 182 ARG A O 1
ATOM 1349 N N . LYS A 1 183 ? -14.609 -0.752 12.802 1.00 50.38 183 LYS A N 1
ATOM 1350 C CA . LYS A 1 183 ? -15.084 0.647 12.874 1.00 50.38 183 LYS A CA 1
ATOM 1351 C C . LYS A 1 183 ? -16.430 0.788 13.585 1.00 50.38 183 LYS A C 1
ATOM 1353 O O . LYS A 1 183 ? -16.663 1.813 14.222 1.00 50.38 183 LYS A O 1
ATOM 1358 N N . ASP A 1 184 ? -17.236 -0.272 13.580 1.00 52.97 184 ASP A N 1
ATOM 1359 C CA . ASP A 1 184 ? -18.593 -0.243 14.136 1.00 52.97 184 ASP A CA 1
ATOM 1360 C C . ASP A 1 184 ? -18.722 -0.948 15.501 1.00 52.97 184 ASP A C 1
ATOM 1362 O O . ASP A 1 184 ? -19.705 -0.746 16.213 1.00 52.97 184 ASP A O 1
ATOM 1366 N N . LEU A 1 185 ? -17.703 -1.697 15.943 1.00 56.47 185 LEU A N 1
ATOM 1367 C CA . LEU A 1 185 ? -17.578 -2.163 17.331 1.00 56.47 185 LEU A CA 1
ATOM 1368 C C . LEU A 1 185 ? -16.775 -1.133 18.134 1.00 56.47 185 LEU A C 1
ATOM 1370 O O . LEU A 1 185 ? -15.548 -1.168 18.196 1.00 56.47 185 LEU A O 1
ATOM 1374 N N . GLY A 1 186 ? -17.497 -0.144 18.654 1.00 57.62 186 GLY A N 1
ATOM 1375 C CA . GLY A 1 186 ? -16.954 1.124 19.120 1.00 57.62 186 GLY A CA 1
ATOM 1376 C C . GLY A 1 186 ? -15.933 1.077 20.255 1.00 57.62 186 GLY A C 1
ATOM 1377 O O . GLY A 1 186 ? -16.112 0.363 21.227 1.00 57.62 186 GLY A O 1
ATOM 1378 N N . VAL A 1 187 ? -14.951 1.979 20.161 1.00 55.38 187 VAL A N 1
ATOM 1379 C CA . VAL A 1 187 ? -14.409 2.798 21.263 1.00 55.38 187 VAL A CA 1
ATOM 1380 C C . VAL A 1 187 ? -13.854 4.083 20.622 1.00 55.38 187 VAL A C 1
ATOM 1382 O O . VAL A 1 187 ? -12.680 4.165 20.283 1.00 55.38 187 VAL A O 1
ATOM 1385 N N . GLY A 1 188 ? -14.705 5.077 20.355 1.00 48.94 188 GLY A N 1
ATOM 1386 C CA . GLY A 1 188 ? -14.286 6.283 19.622 1.00 48.94 188 GLY A CA 1
ATOM 1387 C C . GLY A 1 188 ? -15.237 7.468 19.769 1.00 48.94 188 GLY A C 1
ATOM 1388 O O . GLY A 1 188 ? -15.747 7.971 18.776 1.00 48.94 188 GLY A O 1
ATOM 1389 N N . THR A 1 189 ? -15.562 7.806 21.019 1.00 53.06 189 THR A N 1
ATOM 1390 C CA . THR A 1 189 ? -15.832 9.137 21.623 1.00 53.06 189 THR A CA 1
ATOM 1391 C C . THR A 1 189 ? -16.381 10.340 20.817 1.00 53.06 189 THR A C 1
ATOM 1393 O O . THR A 1 189 ? -16.301 11.459 21.318 1.00 53.06 189 THR A O 1
ATOM 1396 N N . SER A 1 190 ? -16.990 10.218 19.632 1.00 52.12 190 SER A N 1
ATOM 1397 C CA . SER A 1 190 ? -17.570 11.396 18.939 1.00 52.12 190 SER A CA 1
ATOM 1398 C C . SER A 1 190 ? -18.731 11.135 17.975 1.00 52.12 190 SER A C 1
ATOM 1400 O O . SER A 1 190 ? -19.094 12.026 17.208 1.00 52.12 190 SER A O 1
ATOM 1402 N N . LYS A 1 191 ? -19.375 9.963 18.008 1.00 52.56 191 LYS A N 1
ATOM 1403 C CA . LYS A 1 191 ? -20.628 9.762 17.262 1.00 52.56 191 LYS A CA 1
ATOM 1404 C C . LYS A 1 191 ? -21.752 9.247 18.148 1.00 52.56 191 LYS A C 1
ATOM 1406 O O . LYS A 1 191 ? -21.568 8.311 18.920 1.00 52.56 191 LYS A O 1
ATOM 1411 N N . VAL A 1 192 ? -22.916 9.881 1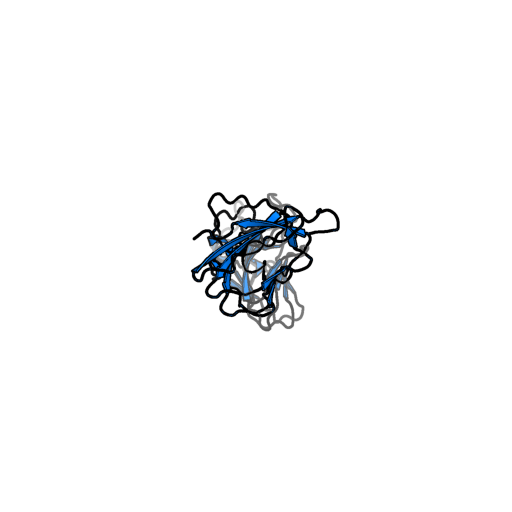7.993 1.00 53.62 192 VAL A N 1
ATOM 1412 C CA . VAL A 1 192 ? -24.193 9.439 18.558 1.00 53.62 192 VAL A CA 1
ATOM 1413 C C . VAL A 1 192 ? -24.480 8.037 18.032 1.00 53.62 192 VAL A C 1
ATOM 1415 O O . VAL A 1 192 ? -24.582 7.832 16.824 1.00 53.62 192 VAL A O 1
ATOM 1418 N N . GLN A 1 193 ? -24.596 7.076 18.943 1.00 54.75 193 GLN A N 1
ATOM 1419 C CA . GLN A 1 193 ? -25.015 5.717 18.628 1.00 54.75 193 GLN A CA 1
ATOM 1420 C C . GLN A 1 193 ? -26.545 5.693 18.569 1.00 54.75 193 GLN A C 1
ATOM 1422 O O . GLN A 1 193 ? -27.215 5.636 19.599 1.00 54.75 193 GLN A O 1
ATOM 1427 N N . THR A 1 194 ? -27.120 5.802 17.372 1.00 53.41 194 THR A N 1
ATOM 1428 C CA . THR A 1 194 ? -28.569 5.649 17.176 1.00 53.41 194 THR A CA 1
ATOM 1429 C C . THR A 1 194 ? -28.862 4.215 16.762 1.00 53.41 194 THR A C 1
ATOM 1431 O O . THR A 1 194 ? -28.760 3.860 15.589 1.00 53.41 194 THR A O 1
ATOM 1434 N N . PHE A 1 195 ? -29.230 3.375 17.726 1.00 61.69 195 PHE A N 1
ATOM 1435 C CA . PHE A 1 195 ? -29.682 2.020 17.430 1.00 61.69 195 PHE A CA 1
ATOM 1436 C C . PHE A 1 195 ? -31.090 2.067 16.829 1.00 61.69 195 PHE A C 1
ATOM 1438 O O . PHE A 1 195 ? -32.027 2.571 17.442 1.00 61.69 195 PHE A O 1
ATOM 1445 N N . THR A 1 196 ? -31.243 1.544 15.615 1.00 49.94 196 THR A N 1
ATOM 1446 C CA . THR A 1 196 ? -32.537 1.420 14.918 1.00 49.94 196 THR A CA 1
ATOM 1447 C C . THR A 1 196 ? -33.316 0.168 15.333 1.00 49.94 196 THR A C 1
ATOM 1449 O O . THR A 1 196 ? -34.465 0.002 14.933 1.00 49.94 196 THR A O 1
ATOM 1452 N N . GLN A 1 197 ? -32.713 -0.704 16.150 1.00 52.31 197 GLN A N 1
ATOM 1453 C CA . GLN A 1 197 ? -33.328 -1.898 16.732 1.00 52.31 197 GLN A CA 1
ATOM 1454 C C . GLN A 1 197 ? -32.936 -2.050 18.208 1.00 52.31 197 GLN A C 1
ATOM 1456 O O . GLN A 1 197 ? -31.931 -1.494 18.654 1.00 52.31 197 GLN A O 1
ATOM 1461 N N . GLY A 1 198 ? -33.738 -2.800 18.971 1.00 50.88 198 GLY A N 1
ATOM 1462 C CA . GLY A 1 198 ? -33.503 -3.027 20.396 1.00 50.88 198 GLY A CA 1
ATOM 1463 C C . GLY A 1 198 ? -32.208 -3.798 20.655 1.00 50.88 198 GLY A C 1
ATOM 1464 O O . GLY A 1 198 ? -31.976 -4.848 20.060 1.00 50.88 198 GLY A O 1
ATOM 1465 N N . GLN A 1 199 ? -31.383 -3.294 21.572 1.00 64.12 199 GLN A N 1
ATOM 1466 C CA . GLN A 1 199 ? -30.227 -4.022 22.083 1.00 64.12 199 GLN A CA 1
ATOM 1467 C C . GLN A 1 199 ? -30.610 -4.785 23.351 1.00 64.12 199 GLN A C 1
ATOM 1469 O O . GLN A 1 199 ? -31.089 -4.199 24.323 1.00 64.12 199 GLN A O 1
ATOM 1474 N N . ASN A 1 200 ? -30.373 -6.095 23.347 1.00 62.25 200 ASN A N 1
ATOM 1475 C CA . ASN A 1 200 ? -30.573 -6.943 24.516 1.00 62.25 200 ASN A CA 1
ATOM 1476 C C . ASN A 1 200 ? -29.223 -7.196 25.190 1.00 62.25 200 ASN A C 1
ATOM 1478 O O . ASN A 1 200 ? -28.333 -7.791 24.589 1.00 62.25 200 ASN A O 1
ATOM 1482 N N . ALA A 1 201 ? -29.084 -6.777 26.447 1.00 69.44 201 ALA A N 1
ATOM 1483 C CA . ALA A 1 201 ? -27.992 -7.243 27.292 1.00 69.44 201 ALA A CA 1
ATOM 1484 C C . ALA A 1 201 ? -28.366 -8.619 27.861 1.00 69.44 201 ALA A C 1
ATOM 1486 O O . ALA A 1 201 ? -29.456 -8.782 28.419 1.00 69.44 201 ALA A O 1
ATOM 1487 N N . VAL A 1 202 ? -27.474 -9.604 27.731 1.00 81.25 202 VAL A N 1
ATOM 1488 C CA . VAL A 1 202 ? -27.609 -10.872 28.458 1.00 81.25 202 VAL A CA 1
ATOM 1489 C C . VAL A 1 202 ? -27.538 -10.568 29.954 1.00 81.25 202 VAL A C 1
ATOM 1491 O O . VAL A 1 202 ? -26.723 -9.755 30.399 1.00 81.25 202 VAL A O 1
ATOM 1494 N N . ARG A 1 203 ? -28.425 -11.193 30.734 1.00 87.88 203 ARG A N 1
ATOM 1495 C CA . ARG A 1 203 ? -28.436 -11.014 32.183 1.00 87.88 203 ARG A CA 1
ATOM 1496 C C . ARG A 1 203 ? -27.249 -11.743 32.804 1.00 87.88 203 ARG A C 1
ATOM 1498 O O . ARG A 1 203 ? -27.108 -12.948 32.612 1.00 87.88 203 ARG A O 1
ATOM 1505 N N . GLU A 1 204 ? -26.433 -11.024 33.560 1.00 93.06 204 GLU A N 1
ATOM 1506 C CA . GLU A 1 204 ? -25.283 -11.591 34.260 1.00 93.06 204 GLU A CA 1
ATOM 1507 C C . GLU A 1 204 ? -25.652 -12.009 35.687 1.00 93.06 204 GLU A C 1
ATOM 1509 O O . GLU A 1 204 ? -26.263 -11.249 36.445 1.00 93.06 204 GLU A O 1
ATOM 1514 N N . ALA A 1 205 ? -25.262 -13.229 36.056 1.00 95.25 205 ALA A N 1
ATOM 1515 C CA . ALA A 1 205 ? -25.487 -13.761 37.390 1.00 95.25 205 ALA A CA 1
ATOM 1516 C C . ALA A 1 205 ? -24.448 -13.216 38.375 1.00 95.25 205 ALA A C 1
ATOM 1518 O O . ALA A 1 205 ? -23.250 -13.468 38.251 1.00 95.25 205 ALA A O 1
ATOM 1519 N N . LEU A 1 206 ? -24.921 -12.507 39.393 1.00 96.19 206 LEU A N 1
ATOM 1520 C CA . LEU A 1 206 ? -24.125 -12.079 40.531 1.00 96.19 206 LEU A CA 1
ATOM 1521 C C . LEU A 1 206 ? -24.001 -13.218 41.541 1.00 96.19 206 LEU A C 1
ATOM 1523 O O . LEU A 1 206 ? -24.933 -13.994 41.771 1.00 96.19 206 LEU A O 1
ATOM 1527 N N . THR A 1 207 ? -22.848 -13.280 42.196 1.00 96.50 207 THR A N 1
ATOM 1528 C CA . THR A 1 207 ? -22.592 -14.264 43.249 1.00 96.50 207 THR A CA 1
ATOM 1529 C C . THR A 1 207 ? -23.155 -13.772 44.580 1.00 96.50 207 THR A C 1
ATOM 1531 O O . THR A 1 207 ? -22.834 -12.669 45.022 1.00 96.50 207 THR A O 1
ATOM 1534 N N . TRP A 1 208 ? -23.982 -14.593 45.234 1.00 95.75 208 TRP A N 1
ATOM 1535 C CA . TRP A 1 208 ? -24.475 -14.315 46.584 1.00 95.75 208 TRP A CA 1
ATOM 1536 C C . TRP A 1 208 ? -23.376 -14.530 47.629 1.00 95.75 208 TRP A C 1
ATOM 1538 O O . TRP A 1 208 ? -22.689 -15.551 47.631 1.00 95.75 208 TRP A O 1
ATOM 1548 N N . GLY A 1 209 ? -23.235 -13.573 48.540 1.00 95.38 209 GLY A N 1
ATOM 1549 C CA . GLY A 1 209 ? -22.258 -13.582 49.623 1.00 95.38 209 GLY A CA 1
ATOM 1550 C C . GLY A 1 209 ? -22.435 -12.350 50.506 1.00 95.38 209 GLY A C 1
ATOM 1551 O O . GLY A 1 209 ? -23.297 -11.515 50.242 1.00 95.38 209 GLY A O 1
ATOM 1552 N N . SER A 1 210 ? -21.606 -12.198 51.542 1.00 95.75 210 SER A N 1
ATOM 1553 C CA . SER A 1 210 ? -21.648 -11.007 52.413 1.00 95.75 210 SER A CA 1
ATOM 1554 C C . SER A 1 210 ? -21.369 -9.701 51.657 1.00 95.75 210 SER A C 1
ATOM 1556 O O . SER A 1 210 ? -21.737 -8.615 52.101 1.00 95.75 210 SER A O 1
ATOM 1558 N N . THR A 1 211 ? -20.735 -9.820 50.493 1.00 96.31 211 THR A N 1
ATOM 1559 C CA . THR A 1 211 ? -20.392 -8.735 49.586 1.00 96.31 211 THR A CA 1
ATOM 1560 C C . THR A 1 211 ? -20.738 -9.171 48.167 1.00 96.31 211 THR A C 1
ATOM 1562 O O . THR A 1 211 ? -20.299 -10.236 47.736 1.00 96.31 211 THR A O 1
ATOM 1565 N N . ILE A 1 212 ? -21.497 -8.353 47.442 1.00 96.75 212 ILE A N 1
ATOM 1566 C CA . ILE A 1 212 ? -21.954 -8.641 46.079 1.00 96.75 212 ILE A CA 1
ATOM 1567 C C . ILE A 1 212 ? -21.364 -7.583 45.146 1.00 96.75 212 ILE A C 1
ATOM 1569 O O . ILE A 1 212 ? -21.707 -6.403 45.244 1.00 96.75 212 ILE A O 1
ATOM 1573 N N . ALA A 1 213 ? -20.461 -7.994 44.258 1.00 94.88 213 ALA A N 1
ATOM 1574 C CA . ALA A 1 213 ? -19.882 -7.109 43.251 1.00 94.88 213 ALA A CA 1
ATOM 1575 C C . ALA A 1 213 ? -20.904 -6.803 42.144 1.00 94.88 213 ALA A C 1
ATOM 1577 O O . ALA A 1 213 ? -21.660 -7.686 41.747 1.00 94.88 213 ALA A O 1
ATOM 1578 N N . VAL A 1 214 ? -20.904 -5.571 41.624 1.00 92.88 214 VAL A N 1
ATOM 1579 C CA . VAL A 1 214 ? -21.771 -5.145 40.510 1.00 92.88 214 VAL A CA 1
ATOM 1580 C C . VAL A 1 214 ? -20.889 -4.664 39.348 1.00 92.88 214 VAL A C 1
ATOM 1582 O O . VAL A 1 214 ? -20.524 -3.483 39.296 1.00 92.88 214 VAL A O 1
ATOM 1585 N N . PRO A 1 215 ? -20.472 -5.568 38.441 1.00 88.19 215 PRO A N 1
ATOM 1586 C CA . PRO A 1 215 ? -19.560 -5.243 37.350 1.00 88.19 215 PRO A CA 1
ATOM 1587 C C . PRO A 1 215 ? -20.317 -4.589 36.186 1.00 88.19 215 PRO A C 1
ATOM 1589 O O . PRO A 1 215 ? -20.572 -5.198 35.155 1.00 88.19 215 PRO A O 1
ATOM 1592 N N . ASN A 1 216 ? -20.666 -3.312 36.327 1.00 82.31 216 ASN A N 1
ATOM 1593 C CA . ASN A 1 216 ? -21.429 -2.540 35.335 1.00 82.31 216 ASN A CA 1
ATOM 1594 C C . ASN A 1 216 ? -20.742 -2.343 33.967 1.00 82.31 216 ASN A C 1
ATOM 1596 O O . ASN A 1 216 ? -21.325 -1.728 33.083 1.00 82.31 216 ASN A O 1
ATOM 1600 N N . GLN A 1 217 ? -19.520 -2.845 33.782 1.00 82.12 217 GLN A N 1
ATOM 1601 C CA . GLN A 1 217 ? -18.866 -2.924 32.470 1.00 82.12 217 GLN A CA 1
ATOM 1602 C C . GLN A 1 217 ? -19.255 -4.189 31.693 1.00 82.12 217 GLN A C 1
ATOM 1604 O O . GLN A 1 217 ? -19.163 -4.211 30.470 1.00 82.12 217 GLN A O 1
ATOM 1609 N N . ASN A 1 218 ? -19.682 -5.238 32.398 1.00 83.56 218 ASN A N 1
ATOM 1610 C CA . ASN A 1 218 ? -20.005 -6.532 31.808 1.00 83.56 218 ASN A CA 1
ATOM 1611 C C . ASN A 1 218 ? -21.461 -6.583 31.317 1.00 83.56 218 ASN A C 1
ATOM 1613 O O . ASN A 1 218 ? -21.745 -7.169 30.274 1.00 83.56 218 ASN A O 1
ATOM 1617 N N . SER A 1 219 ? -22.390 -5.966 32.057 1.00 86.69 219 SER A N 1
ATOM 1618 C CA . SER A 1 219 ? -23.807 -5.900 31.695 1.00 86.69 219 SER A CA 1
ATOM 1619 C C . SER A 1 219 ? -24.530 -4.725 32.365 1.00 86.69 219 SER A C 1
ATOM 1621 O O . SER A 1 219 ? -24.075 -4.152 33.352 1.00 86.69 219 SER A O 1
ATOM 1623 N N . ASN A 1 220 ? -25.711 -4.403 31.831 1.00 89.50 220 ASN A N 1
ATOM 1624 C CA . ASN A 1 220 ? -26.695 -3.483 32.415 1.00 89.50 220 ASN A CA 1
ATOM 1625 C C . ASN A 1 220 ? -27.895 -4.236 33.033 1.00 89.50 220 ASN A C 1
ATOM 1627 O O . ASN A 1 220 ? -28.854 -3.622 33.514 1.00 89.50 220 ASN A O 1
ATOM 1631 N N . ALA A 1 221 ? -27.884 -5.571 32.978 1.00 92.69 221 ALA A N 1
ATOM 1632 C CA . ALA A 1 221 ? -28.920 -6.438 33.518 1.00 92.69 221 ALA A CA 1
ATOM 1633 C C . ALA A 1 221 ? -28.287 -7.566 34.339 1.00 92.69 221 ALA A C 1
ATOM 1635 O O . ALA A 1 221 ? -27.475 -8.333 33.833 1.00 92.69 221 ALA A O 1
ATOM 1636 N N . PHE A 1 222 ? -28.722 -7.707 35.587 1.00 95.06 222 PHE A N 1
ATOM 1637 C CA . PHE A 1 222 ? -28.172 -8.662 36.541 1.00 95.06 222 PHE A CA 1
ATOM 1638 C C . PHE A 1 222 ? -29.261 -9.477 37.235 1.00 95.06 222 PHE A C 1
ATOM 1640 O O . PHE A 1 222 ? -30.416 -9.046 37.332 1.00 95.06 222 PHE A O 1
ATOM 1647 N N . ASN A 1 223 ? -28.906 -10.650 37.740 1.00 95.44 223 ASN A N 1
ATOM 1648 C CA . ASN A 1 223 ? -29.690 -11.393 38.724 1.00 95.44 223 ASN A CA 1
ATOM 1649 C C . ASN A 1 223 ? -28.810 -11.876 39.870 1.00 95.44 223 ASN A C 1
ATOM 1651 O O . ASN A 1 223 ? -27.654 -12.224 39.673 1.00 95.44 223 ASN A O 1
ATOM 1655 N N . VAL A 1 224 ? -29.386 -11.972 41.060 1.00 95.62 224 VAL A N 1
ATOM 1656 C CA . VAL A 1 224 ? -28.786 -12.664 42.199 1.00 95.62 224 VAL A CA 1
ATOM 1657 C C . VAL A 1 224 ? -29.828 -13.566 42.840 1.00 95.62 224 VAL A C 1
ATOM 1659 O O . VAL A 1 224 ? -31.013 -13.237 42.872 1.00 95.62 224 VAL A O 1
ATOM 1662 N N . THR A 1 225 ? -29.388 -14.711 43.352 1.00 94.81 225 THR A N 1
ATOM 1663 C CA . THR A 1 225 ? -30.243 -15.626 44.112 1.00 94.81 225 THR A CA 1
ATOM 1664 C C . THR A 1 225 ? -29.806 -15.627 45.567 1.00 94.81 225 THR A C 1
ATOM 1666 O O . THR A 1 225 ? -28.673 -15.986 45.874 1.00 94.81 225 THR A O 1
ATOM 1669 N N . VAL A 1 226 ? -30.701 -15.228 46.463 1.00 92.69 226 VAL A N 1
ATOM 1670 C CA . VAL A 1 226 ? -30.495 -15.220 47.911 1.00 92.69 226 VAL A CA 1
ATOM 1671 C C . VAL A 1 226 ? -30.669 -16.644 48.431 1.00 92.69 226 VAL A C 1
ATOM 1673 O O . VAL A 1 226 ? -31.791 -17.147 48.492 1.00 92.69 226 VAL A O 1
ATOM 1676 N N . THR A 1 227 ? -29.568 -17.299 48.798 1.00 92.62 227 THR A N 1
ATOM 1677 C CA . THR A 1 227 ? -29.557 -18.723 49.191 1.00 92.62 227 THR A CA 1
ATOM 1678 C C . THR A 1 227 ? -29.366 -18.958 50.690 1.00 92.62 227 THR A C 1
ATOM 1680 O O . THR A 1 227 ? -29.573 -20.072 51.167 1.00 92.62 227 THR A O 1
ATOM 1683 N N . SER A 1 228 ? -28.991 -17.932 51.459 1.00 91.56 228 SER A N 1
ATOM 1684 C CA . SER A 1 228 ? -28.744 -18.037 52.903 1.00 91.56 228 SER A CA 1
ATOM 1685 C C . SER A 1 228 ? -29.138 -16.763 53.660 1.00 91.56 228 SER A C 1
ATOM 1687 O O . SER A 1 228 ? -29.100 -15.662 53.112 1.00 91.56 228 SER A O 1
ATOM 1689 N N . ALA A 1 229 ? -29.509 -16.918 54.935 1.00 90.94 229 ALA A N 1
ATOM 1690 C CA . ALA A 1 229 ? -29.882 -15.821 55.829 1.00 90.94 229 ALA A CA 1
ATOM 1691 C C . ALA A 1 229 ? -28.632 -15.120 56.388 1.00 90.94 229 ALA A C 1
ATOM 1693 O O . ALA A 1 229 ? -28.224 -15.343 57.527 1.00 90.94 229 ALA A O 1
ATOM 1694 N N . ILE A 1 230 ? -27.989 -14.310 55.549 1.00 92.06 230 ILE A N 1
ATOM 1695 C CA . ILE A 1 230 ? -26.815 -13.507 55.908 1.00 92.06 230 ILE A CA 1
ATOM 1696 C C . ILE A 1 230 ? -27.075 -12.018 55.675 1.00 92.06 230 ILE A C 1
ATOM 1698 O O . ILE A 1 230 ? -27.996 -11.633 54.951 1.00 92.06 230 ILE A O 1
ATOM 1702 N N . SER A 1 231 ? -26.219 -11.181 56.256 1.00 92.50 231 SER A N 1
ATOM 1703 C CA . SER A 1 231 ? -26.117 -9.773 55.875 1.00 92.50 231 SER A CA 1
ATOM 1704 C C . SER A 1 231 ? -25.228 -9.643 54.639 1.00 92.50 231 SER A C 1
ATOM 1706 O O . SER A 1 231 ? -24.058 -10.028 54.683 1.00 92.50 231 SER A O 1
ATOM 1708 N N . ALA A 1 232 ? -25.774 -9.102 53.553 1.00 94.62 232 ALA A N 1
ATOM 1709 C CA . ALA A 1 232 ? -25.093 -8.909 52.279 1.00 94.62 232 ALA A CA 1
ATOM 1710 C C . ALA A 1 232 ? -25.100 -7.432 51.872 1.00 94.62 232 ALA A C 1
ATOM 1712 O O . ALA A 1 232 ? -26.118 -6.755 51.983 1.00 94.62 232 ALA A O 1
ATOM 1713 N N . THR A 1 233 ? -23.972 -6.930 51.372 1.00 96.44 233 THR A N 1
ATOM 1714 C CA . THR A 1 233 ? -23.864 -5.565 50.839 1.00 96.44 233 THR A CA 1
ATOM 1715 C C . THR A 1 233 ? -23.642 -5.604 49.331 1.00 96.44 233 THR A C 1
ATOM 1717 O O . THR A 1 233 ? -22.635 -6.150 48.876 1.00 96.44 233 THR A O 1
ATOM 1720 N N . PHE A 1 234 ? -24.521 -4.972 48.551 1.00 96.31 234 PHE A N 1
ATOM 1721 C CA . PHE A 1 234 ? -24.215 -4.649 47.156 1.00 96.31 234 PHE A CA 1
ATOM 1722 C C . PHE A 1 234 ? -23.146 -3.563 47.116 1.00 96.31 234 PHE A C 1
ATOM 1724 O O . PHE A 1 234 ? -23.350 -2.446 47.598 1.00 96.31 234 PHE A O 1
ATOM 1731 N N . GLN A 1 235 ? -21.995 -3.883 46.538 1.00 95.94 235 GLN A N 1
ATOM 1732 C CA . GLN A 1 235 ? -20.917 -2.921 46.371 1.00 95.94 235 GLN A CA 1
ATOM 1733 C C . GLN A 1 235 ? -21.302 -1.833 45.370 1.00 95.94 235 GLN A C 1
ATOM 1735 O O . GLN A 1 235 ? -22.181 -2.002 44.520 1.00 95.94 235 GLN A O 1
ATOM 1740 N N . ASN A 1 236 ? -20.601 -0.706 45.468 1.00 92.31 236 ASN A N 1
ATOM 1741 C CA . ASN A 1 236 ? -20.648 0.335 44.452 1.00 92.31 236 ASN A CA 1
ATOM 1742 C C . ASN A 1 236 ? -20.279 -0.265 43.077 1.00 92.31 236 ASN A C 1
ATOM 1744 O O . ASN A 1 236 ? -19.317 -1.036 43.015 1.00 92.31 236 ASN A O 1
ATOM 1748 N N . PRO A 1 237 ? -20.985 0.091 41.988 1.00 90.44 237 PRO A N 1
ATOM 1749 C CA . PRO A 1 237 ? -20.636 -0.380 40.652 1.00 90.44 237 PRO A CA 1
ATOM 1750 C C . PRO A 1 237 ? -19.199 -0.008 40.266 1.00 90.44 237 PRO A C 1
ATOM 1752 O O . PRO A 1 237 ? -18.719 1.074 40.613 1.00 90.44 237 PRO A O 1
ATOM 1755 N N . THR A 1 238 ? -18.516 -0.922 39.572 1.00 75.88 238 THR A N 1
ATOM 1756 C CA . THR A 1 238 ? -17.056 -0.901 39.332 1.00 75.88 238 THR A CA 1
ATOM 1757 C C . THR A 1 238 ? -16.526 0.285 38.521 1.00 75.88 238 THR A C 1
ATOM 1759 O O . THR A 1 238 ? -15.347 0.610 38.633 1.00 75.88 238 THR A O 1
ATOM 1762 N N . THR A 1 239 ? -17.367 0.955 37.730 1.00 67.06 239 THR A N 1
ATOM 1763 C CA . THR A 1 239 ? -16.999 2.165 36.978 1.00 67.06 239 THR A CA 1
ATOM 1764 C C . THR A 1 239 ? -17.951 3.306 37.305 1.00 67.06 239 THR A C 1
ATOM 1766 O O . THR A 1 239 ? -19.123 3.283 36.947 1.00 67.06 239 THR A O 1
ATOM 1769 N N . GLN A 1 240 ? -17.424 4.314 37.998 1.00 64.31 240 GLN A N 1
ATOM 1770 C CA . GLN A 1 240 ? -18.068 5.612 38.223 1.00 64.31 240 GLN A CA 1
ATOM 1771 C C . GLN A 1 240 ? -17.252 6.686 37.504 1.00 64.31 240 GLN A C 1
ATOM 1773 O O . GLN A 1 240 ? -16.685 7.585 38.125 1.00 64.31 240 GLN A O 1
ATOM 1778 N N . THR A 1 241 ? -17.079 6.515 36.194 1.00 66.81 241 THR A N 1
ATOM 1779 C CA . THR A 1 241 ? -16.306 7.441 35.365 1.00 66.81 241 THR A CA 1
ATOM 1780 C C . THR A 1 241 ? -17.204 8.539 34.799 1.00 66.81 241 THR A C 1
ATOM 1782 O O . THR A 1 241 ? -18.431 8.461 34.833 1.00 66.81 241 THR A O 1
ATOM 1785 N N . ALA A 1 242 ? -16.570 9.581 34.261 1.00 59.78 242 ALA A N 1
ATOM 1786 C CA . ALA A 1 242 ? -17.218 10.689 33.564 1.00 59.78 242 ALA A CA 1
ATOM 1787 C C . ALA A 1 242 ? -18.193 10.252 32.453 1.00 59.78 242 ALA A C 1
ATOM 1789 O O . ALA A 1 242 ? -19.135 10.992 32.169 1.00 59.78 242 ALA A O 1
ATOM 1790 N N . ASP A 1 243 ? -17.957 9.074 31.872 1.00 63.59 243 ASP A N 1
ATOM 1791 C CA . ASP A 1 243 ? -18.654 8.540 30.701 1.00 63.59 243 ASP A CA 1
ATOM 1792 C C . ASP A 1 243 ? -19.839 7.629 31.064 1.00 63.59 243 ASP A C 1
ATOM 1794 O O . ASP A 1 243 ? -20.530 7.138 30.177 1.00 63.59 243 ASP A O 1
ATOM 1798 N N . ALA A 1 244 ? -20.085 7.397 32.360 1.00 70.69 244 ALA A N 1
ATOM 1799 C CA . ALA A 1 244 ? -21.183 6.556 32.839 1.00 70.69 244 ALA A CA 1
ATOM 1800 C C . ALA A 1 244 ? -22.511 7.321 33.027 1.00 70.69 244 ALA A C 1
ATOM 1802 O O . ALA A 1 244 ? -23.490 6.723 33.468 1.00 70.69 244 ALA A O 1
ATOM 1803 N N . ASP A 1 245 ? -22.562 8.633 32.752 1.00 85.38 245 ASP A N 1
ATOM 1804 C CA . ASP A 1 245 ? -23.780 9.448 32.921 1.00 85.38 245 ASP A CA 1
ATOM 1805 C C . ASP A 1 245 ? -24.926 8.911 32.046 1.00 85.38 245 ASP A C 1
ATOM 1807 O O . ASP A 1 245 ? -24.750 8.689 30.848 1.00 85.38 245 ASP A O 1
ATOM 1811 N N . GLY A 1 246 ? -26.086 8.654 32.655 1.00 85.88 246 GLY A N 1
ATOM 1812 C CA . GLY A 1 246 ? -27.233 8.013 32.002 1.00 85.88 246 GLY A CA 1
ATOM 1813 C C . GLY A 1 246 ? -27.142 6.485 31.878 1.00 85.88 246 GLY A C 1
ATOM 1814 O O . GLY A 1 246 ? -28.027 5.861 31.291 1.00 85.88 246 GLY A O 1
ATOM 1815 N N . GLN A 1 247 ? -26.101 5.839 32.421 1.00 87.56 247 GLN A N 1
ATOM 1816 C CA . GLN A 1 247 ? -26.044 4.377 32.463 1.00 87.56 247 GLN A CA 1
ATOM 1817 C C . GLN A 1 247 ? -27.139 3.827 33.386 1.00 87.56 247 GLN A C 1
ATOM 1819 O O . GLN A 1 247 ? -27.307 4.298 34.510 1.00 87.56 247 GLN A O 1
ATOM 1824 N N . VAL A 1 248 ? -27.832 2.774 32.941 1.00 90.75 248 VAL A N 1
ATOM 1825 C CA . VAL A 1 248 ? -28.887 2.098 33.711 1.00 90.75 248 VAL A CA 1
ATOM 1826 C C . VAL A 1 248 ? -28.450 0.690 34.106 1.00 90.75 248 VAL A C 1
ATOM 1828 O O . VAL A 1 248 ? -28.055 -0.104 33.255 1.00 90.75 248 VAL A O 1
ATOM 1831 N N . ILE A 1 249 ? -28.600 0.353 35.386 1.00 92.69 249 ILE A N 1
ATOM 1832 C CA . ILE A 1 249 ? -28.395 -0.990 35.938 1.00 92.69 249 ILE A CA 1
ATOM 1833 C C . ILE A 1 249 ? -29.723 -1.519 36.471 1.00 92.69 249 ILE A C 1
ATOM 1835 O O . ILE A 1 249 ? -30.438 -0.831 37.197 1.00 92.69 249 ILE A O 1
ATOM 1839 N N . ARG A 1 250 ? -30.037 -2.773 36.144 1.00 94.12 250 ARG A N 1
ATOM 1840 C CA . ARG A 1 250 ? -31.242 -3.471 36.609 1.00 94.12 250 ARG A CA 1
ATOM 1841 C C . ARG A 1 250 ? -30.848 -4.776 37.277 1.00 94.12 250 ARG A C 1
ATOM 1843 O O . ARG A 1 250 ? -30.153 -5.572 36.652 1.00 94.12 250 ARG A O 1
ATOM 1850 N N . ILE A 1 251 ? -31.304 -5.025 38.500 1.00 95.38 251 ILE A N 1
ATOM 1851 C CA . ILE A 1 251 ? -30.980 -6.245 39.251 1.00 95.38 251 ILE A CA 1
ATOM 1852 C C . ILE A 1 251 ? -32.280 -6.929 39.669 1.00 95.38 251 ILE A C 1
ATOM 1854 O O . ILE A 1 251 ? -33.140 -6.317 40.295 1.00 95.38 251 ILE A O 1
ATOM 1858 N N . MET A 1 252 ? -32.413 -8.205 39.312 1.00 94.94 252 MET A N 1
ATOM 1859 C CA . MET A 1 252 ? -33.448 -9.090 39.847 1.00 94.94 252 MET A CA 1
ATOM 1860 C C . MET A 1 252 ? -32.891 -9.866 41.035 1.00 94.94 252 MET A C 1
ATOM 1862 O O . MET A 1 252 ? -31.856 -10.522 40.920 1.00 94.94 252 MET A O 1
ATOM 1866 N N . ILE A 1 253 ? -33.569 -9.799 42.171 1.00 94.50 253 ILE A N 1
ATOM 1867 C CA . ILE A 1 253 ? -33.166 -10.440 43.418 1.00 94.50 253 ILE A CA 1
ATOM 1868 C C . ILE A 1 253 ? -34.185 -11.540 43.702 1.00 94.50 253 ILE A C 1
ATOM 1870 O O . ILE A 1 253 ? -35.352 -11.266 43.950 1.00 94.50 253 ILE A O 1
ATOM 1874 N N . HIS A 1 254 ? -33.752 -12.794 43.613 1.00 93.75 254 HIS A N 1
ATOM 1875 C CA . HIS A 1 254 ? -34.609 -13.959 43.812 1.00 93.75 254 HIS A CA 1
ATOM 1876 C C . HIS A 1 254 ? -34.416 -14.490 45.230 1.00 93.75 254 HIS A C 1
ATOM 1878 O O . HIS A 1 254 ? -33.325 -14.944 45.582 1.00 93.75 254 HIS A O 1
ATOM 1884 N N . HIS A 1 255 ? -35.465 -14.468 46.041 1.00 91.62 255 HIS A N 1
ATOM 1885 C CA . HIS A 1 255 ? -35.414 -14.866 47.442 1.00 91.62 255 HIS A CA 1
ATOM 1886 C C . HIS A 1 255 ? -35.726 -16.355 47.593 1.00 91.62 255 HIS A C 1
ATOM 1888 O O . HIS A 1 255 ? -36.886 -16.742 47.633 1.00 91.62 255 HIS A O 1
ATOM 1894 N N . GLN A 1 256 ? -34.714 -17.224 47.694 1.00 89.38 256 GLN A N 1
ATOM 1895 C CA . GLN A 1 256 ? -34.936 -18.656 47.977 1.00 89.38 256 GLN A CA 1
ATOM 1896 C C . GLN A 1 256 ? -34.997 -18.970 49.476 1.00 89.38 256 GLN A C 1
ATOM 1898 O O . GLN A 1 256 ? -35.362 -20.077 49.865 1.00 89.38 256 GLN A O 1
ATOM 1903 N N . THR A 1 257 ? -34.657 -18.002 50.325 1.00 85.38 257 THR A N 1
ATOM 1904 C CA . THR A 1 257 ? -34.735 -18.112 51.781 1.00 85.38 257 THR A CA 1
ATOM 1905 C C . THR A 1 257 ? -35.151 -16.783 52.406 1.00 85.38 257 THR A C 1
ATOM 1907 O O . THR A 1 257 ? -34.999 -15.721 51.799 1.00 85.38 257 THR A O 1
ATOM 1910 N N . SER A 1 258 ? -35.670 -16.844 53.628 1.00 84.00 258 SER A N 1
ATOM 1911 C CA . SER A 1 258 ? -36.061 -15.685 54.432 1.00 84.00 258 SER A CA 1
ATOM 1912 C C . SER A 1 258 ? -34.927 -15.203 55.341 1.00 84.00 258 SER A C 1
ATOM 1914 O O . SER A 1 258 ? -34.058 -15.981 55.730 1.00 84.00 258 SER A O 1
ATOM 1916 N N . GLY A 1 259 ? -34.980 -13.938 55.765 1.00 82.81 259 GLY A N 1
ATOM 1917 C CA . GLY A 1 259 ? -34.111 -13.410 56.829 1.00 82.81 259 GLY A CA 1
ATOM 1918 C C . GLY A 1 259 ? -32.739 -12.887 56.388 1.00 82.81 259 GLY A C 1
ATOM 1919 O O . GLY A 1 259 ? -31.928 -12.528 57.240 1.00 82.81 259 GLY A O 1
ATOM 1920 N N . ALA A 1 260 ? -32.468 -12.801 55.083 1.00 87.81 260 ALA A N 1
ATOM 1921 C CA . ALA A 1 260 ? -31.314 -12.053 54.591 1.00 87.81 260 ALA A CA 1
ATOM 1922 C C . ALA A 1 260 ? -31.514 -10.544 54.808 1.00 87.81 260 ALA A C 1
ATOM 1924 O O . ALA A 1 260 ? -32.609 -10.019 54.607 1.00 87.81 260 ALA A O 1
ATOM 1925 N N . THR A 1 261 ? -30.447 -9.841 55.189 1.00 89.56 261 THR A N 1
ATOM 1926 C CA . THR A 1 261 ? -30.437 -8.373 55.280 1.00 89.56 261 THR A CA 1
ATOM 1927 C C . THR A 1 261 ? -29.575 -7.828 54.159 1.00 89.56 261 THR A C 1
ATOM 1929 O O . THR A 1 261 ? -28.403 -8.181 54.062 1.00 89.56 261 THR A O 1
ATOM 1932 N N . ILE A 1 262 ? -30.138 -6.969 53.315 1.00 90.81 262 ILE A N 1
ATOM 1933 C CA . ILE A 1 262 ? -29.424 -6.395 52.175 1.00 90.81 262 ILE A CA 1
ATOM 1934 C C . ILE A 1 262 ? -29.170 -4.913 52.428 1.00 90.81 262 ILE A C 1
ATOM 1936 O O . ILE A 1 262 ? -30.084 -4.150 52.739 1.00 90.81 262 ILE A O 1
ATOM 1940 N N . THR A 1 263 ? -27.919 -4.508 52.265 1.00 94.12 263 THR A N 1
ATOM 1941 C CA . THR A 1 263 ? -27.477 -3.116 52.309 1.00 94.12 263 THR A CA 1
ATOM 1942 C C . THR A 1 263 ? -26.835 -2.720 50.982 1.00 94.12 263 THR A C 1
ATOM 1944 O O . THR A 1 263 ? -26.518 -3.555 50.131 1.00 94.12 263 THR A O 1
ATOM 1947 N N . TRP A 1 264 ? -26.651 -1.416 50.796 1.00 95.00 264 TRP A N 1
ATOM 1948 C CA . TRP A 1 264 ? -26.174 -0.824 49.551 1.00 95.00 264 TRP A CA 1
ATOM 1949 C C . TRP A 1 264 ? -24.935 0.020 49.823 1.00 95.00 264 TRP A C 1
ATOM 1951 O O . TRP A 1 264 ? -24.836 0.675 50.862 1.00 95.00 264 TRP A O 1
ATOM 1961 N N . GLY A 1 265 ? -23.990 0.007 48.889 1.00 93.62 265 GLY A N 1
ATOM 1962 C CA . GLY A 1 265 ? -22.820 0.873 48.931 1.00 93.62 265 GLY A CA 1
ATOM 1963 C C . GLY A 1 265 ? -23.170 2.368 48.932 1.00 93.62 265 GLY A C 1
ATOM 1964 O O . GLY A 1 265 ? -24.273 2.794 48.593 1.00 93.62 265 GLY A O 1
ATOM 1965 N N . SER A 1 266 ? -22.193 3.197 49.292 1.00 91.56 266 SER A N 1
ATOM 1966 C CA . SER A 1 266 ? -22.358 4.649 49.462 1.00 91.56 266 SER A CA 1
ATOM 1967 C C . SER A 1 266 ? -22.694 5.430 48.182 1.00 91.56 266 SER A C 1
ATOM 1969 O O . SER A 1 266 ? -23.039 6.615 48.252 1.00 91.56 266 SER A O 1
ATOM 1971 N N . ALA A 1 267 ? -22.557 4.813 47.008 1.00 92.00 267 ALA A N 1
ATOM 1972 C CA . ALA A 1 267 ? -22.872 5.437 45.729 1.00 92.00 267 ALA A CA 1
ATOM 1973 C C . ALA A 1 267 ? -24.338 5.278 45.313 1.00 92.00 267 ALA A C 1
ATOM 1975 O O . ALA A 1 267 ? -24.766 5.977 44.398 1.00 92.00 267 ALA A O 1
ATOM 1976 N N . TYR A 1 268 ? -25.101 4.407 45.973 1.00 93.44 268 TYR A N 1
ATOM 1977 C CA . TYR A 1 268 ? -26.533 4.278 45.727 1.00 93.44 268 TYR A CA 1
ATOM 1978 C C . TYR A 1 268 ? -27.299 5.371 46.474 1.00 93.44 268 TYR A C 1
ATOM 1980 O O . TYR A 1 268 ? -27.058 5.631 47.653 1.00 93.44 268 TYR A O 1
ATOM 1988 N N . ALA A 1 269 ? -28.238 6.001 45.781 1.00 94.06 269 ALA A N 1
ATOM 1989 C CA . ALA A 1 269 ? -29.182 6.955 46.335 1.00 94.06 269 ALA A CA 1
ATOM 1990 C C . ALA A 1 269 ? -30.598 6.471 46.021 1.00 94.06 269 ALA A C 1
ATOM 1992 O O . ALA A 1 269 ? -30.930 6.169 44.879 1.00 94.06 269 ALA A O 1
ATOM 1993 N N . TRP A 1 270 ? -31.445 6.387 47.037 1.00 93.81 270 TRP A N 1
ATOM 1994 C CA . TRP A 1 270 ? -32.813 5.914 46.862 1.00 93.81 270 TRP A CA 1
ATOM 1995 C C . TRP A 1 270 ? -33.772 7.076 46.721 1.00 93.81 270 TRP A C 1
ATOM 1997 O O . TRP A 1 270 ? -33.666 8.074 47.441 1.00 93.81 270 TRP A O 1
ATOM 2007 N N . VAL A 1 271 ? -34.746 6.928 45.827 1.00 89.62 271 VAL A N 1
ATOM 2008 C CA . VAL A 1 271 ? -35.903 7.823 45.806 1.00 89.62 271 VAL A CA 1
ATOM 2009 C C . VAL A 1 271 ? -36.579 7.757 47.181 1.00 89.62 271 VAL A C 1
ATOM 2011 O O . VAL A 1 271 ? -36.865 6.677 47.689 1.00 89.62 271 VAL A O 1
ATOM 2014 N N . GLY A 1 272 ? -36.781 8.914 47.817 1.00 85.69 272 GLY A N 1
ATOM 2015 C CA . GLY A 1 272 ? -37.281 8.996 49.198 1.00 85.69 272 GLY A CA 1
ATOM 2016 C C . GLY A 1 272 ? -36.203 8.916 50.289 1.00 85.69 272 GLY A C 1
ATOM 2017 O O . GLY A 1 272 ? -36.534 8.990 51.468 1.00 85.69 272 GLY A O 1
ATOM 2018 N N . GLY A 1 273 ? -34.920 8.811 49.924 1.00 86.31 273 GLY A N 1
ATOM 2019 C CA . GLY A 1 273 ? -33.772 8.954 50.830 1.00 86.31 273 GLY A CA 1
ATOM 2020 C C . GLY A 1 273 ? -33.382 7.702 51.620 1.00 86.31 273 GLY A C 1
ATOM 2021 O O . GLY A 1 273 ? -32.275 7.654 52.152 1.00 86.31 273 GLY A O 1
ATOM 2022 N N . THR A 1 274 ? -34.232 6.674 51.647 1.00 88.88 274 THR A N 1
ATOM 2023 C CA . THR A 1 274 ? -33.993 5.432 52.397 1.00 88.88 274 THR A CA 1
ATOM 2024 C C . THR A 1 274 ? -34.137 4.223 51.472 1.00 88.88 274 THR A C 1
ATOM 2026 O O . THR A 1 274 ? -35.092 4.186 50.695 1.00 88.88 274 THR A O 1
ATOM 2029 N N . PRO A 1 275 ? -33.234 3.224 51.543 1.00 89.88 275 PRO A N 1
ATOM 2030 C CA . PRO A 1 275 ? -33.421 1.969 50.830 1.00 89.88 275 PRO A CA 1
ATOM 2031 C C . PRO A 1 275 ? -34.754 1.303 51.200 1.00 89.88 275 PRO A C 1
ATOM 2033 O O . PRO A 1 275 ? -35.087 1.243 52.388 1.00 89.88 275 PRO A O 1
ATOM 2036 N N . PRO A 1 276 ? -35.507 0.778 50.222 1.00 88.19 276 PRO A N 1
ATOM 2037 C CA . PRO A 1 276 ? -36.706 0.012 50.505 1.00 88.19 276 PRO A CA 1
ATOM 2038 C C . PRO A 1 276 ? -36.339 -1.274 51.247 1.00 88.19 276 PRO A C 1
ATOM 2040 O O . PRO A 1 276 ? -35.280 -1.869 51.029 1.00 88.19 276 PRO A O 1
ATOM 2043 N N . THR A 1 277 ? -37.231 -1.714 52.131 1.00 88.00 277 THR A N 1
ATOM 2044 C CA . THR A 1 277 ? -37.120 -3.035 52.750 1.00 88.00 277 THR A CA 1
ATOM 2045 C C . THR A 1 277 ? -37.461 -4.085 51.702 1.00 88.00 277 THR A C 1
ATOM 2047 O O . THR A 1 277 ? -38.605 -4.158 51.269 1.00 88.00 277 THR A O 1
ATOM 2050 N N . LEU A 1 278 ? -36.463 -4.865 51.288 1.00 85.56 278 LEU A N 1
ATOM 2051 C CA . LEU A 1 278 ? -36.650 -5.970 50.350 1.00 85.56 278 LEU A CA 1
ATOM 2052 C C . LEU A 1 278 ? -37.540 -7.068 50.950 1.00 85.56 278 LEU A C 1
ATOM 2054 O O . LEU A 1 278 ? -37.669 -7.189 52.174 1.00 85.56 278 LEU A O 1
ATOM 2058 N N . THR A 1 279 ? -38.155 -7.871 50.092 1.00 85.69 279 THR A N 1
ATOM 2059 C CA . THR A 1 279 ? -39.040 -8.963 50.479 1.00 85.69 279 THR A CA 1
ATOM 2060 C C . THR A 1 279 ? -38.247 -10.009 51.253 1.00 85.69 279 THR A C 1
ATOM 2062 O O . THR A 1 279 ? -37.292 -10.601 50.764 1.00 85.69 279 THR A O 1
ATOM 2065 N N . THR A 1 280 ? -38.616 -10.245 52.510 1.00 71.81 280 THR A N 1
ATOM 2066 C CA . THR A 1 280 ? -37.860 -11.142 53.407 1.00 71.81 280 THR A CA 1
ATOM 2067 C C . THR A 1 280 ? -38.652 -12.360 53.875 1.00 71.81 280 THR A C 1
ATOM 2069 O O . THR A 1 280 ? -38.079 -13.218 54.544 1.00 71.81 280 THR A O 1
ATOM 2072 N N . GLY A 1 281 ? -39.943 -12.457 53.535 1.00 63.91 281 GLY A N 1
ATOM 2073 C CA . GLY A 1 281 ? -40.892 -13.374 54.179 1.00 63.91 281 GLY A CA 1
ATOM 2074 C C . GLY A 1 281 ? -41.439 -14.518 53.324 1.00 63.91 281 GLY A C 1
ATOM 2075 O O . GLY A 1 281 ? -42.295 -15.253 53.806 1.00 63.91 281 GLY A O 1
ATOM 2076 N N . SER A 1 282 ? -41.015 -14.687 52.069 1.00 67.44 282 SER A N 1
ATOM 2077 C CA . SER A 1 282 ? -41.557 -15.734 51.188 1.00 67.44 282 SER A CA 1
ATOM 2078 C C . SER A 1 282 ? -40.490 -16.294 50.255 1.00 67.44 282 SER A C 1
ATOM 2080 O O . SER A 1 282 ? -39.903 -15.571 49.453 1.00 67.44 282 SER A O 1
ATOM 2082 N N . ALA A 1 283 ? -40.223 -17.597 50.377 1.00 72.56 283 ALA A N 1
ATOM 2083 C CA . ALA A 1 283 ? -39.370 -18.304 49.432 1.00 72.56 283 ALA A CA 1
ATOM 2084 C C . ALA A 1 283 ? -40.047 -18.309 48.052 1.00 72.56 283 ALA A C 1
ATOM 2086 O O . ALA A 1 283 ? -41.210 -18.684 47.933 1.00 72.56 283 ALA A O 1
ATOM 2087 N N . GLY A 1 284 ? -39.313 -17.889 47.027 1.00 78.56 284 GLY A N 1
ATOM 2088 C CA . GLY A 1 284 ? -39.805 -17.701 45.666 1.00 78.56 284 GLY A CA 1
ATOM 2089 C C . GLY A 1 284 ? -40.110 -16.249 45.291 1.00 78.56 284 GLY A C 1
ATOM 2090 O O . GLY A 1 284 ? -40.271 -15.997 44.101 1.00 78.56 284 GLY A O 1
ATOM 2091 N N . ALA A 1 285 ? -40.124 -15.310 46.247 1.00 88.88 285 ALA A N 1
ATOM 2092 C CA . ALA A 1 285 ? -40.349 -13.897 45.945 1.00 88.88 285 ALA A CA 1
ATOM 2093 C C . ALA A 1 285 ? -39.226 -13.321 45.071 1.00 88.88 285 ALA A C 1
ATOM 2095 O O . ALA A 1 285 ? -38.048 -13.674 45.225 1.00 88.88 285 ALA A O 1
ATOM 2096 N N . VAL A 1 286 ? -39.585 -12.413 44.167 1.00 92.44 286 VAL A N 1
ATOM 2097 C CA . VAL A 1 286 ? -38.631 -11.691 43.319 1.00 92.44 286 VAL A CA 1
ATOM 2098 C C . VAL A 1 286 ? -38.767 -10.201 43.577 1.00 92.44 286 VAL A C 1
ATOM 2100 O O . VAL A 1 286 ? -39.839 -9.638 43.395 1.00 92.44 286 VAL A O 1
ATOM 2103 N N . ASP A 1 287 ? -37.664 -9.552 43.926 1.00 94.19 287 ASP A N 1
ATOM 2104 C CA . ASP A 1 287 ? -37.578 -8.096 43.953 1.00 94.19 287 ASP A CA 1
ATOM 2105 C C . ASP A 1 287 ? -36.836 -7.598 42.713 1.00 94.19 287 ASP A C 1
ATOM 2107 O O . ASP A 1 287 ? -35.879 -8.211 42.229 1.00 94.19 287 ASP A O 1
ATOM 2111 N N . TYR A 1 288 ? -37.260 -6.452 42.196 1.00 94.69 288 TYR A N 1
ATOM 2112 C CA . TYR A 1 288 ? -36.633 -5.795 41.062 1.00 94.69 288 TYR A CA 1
ATOM 2113 C C . TYR A 1 288 ? -36.159 -4.407 41.465 1.00 94.69 288 TYR A C 1
ATOM 2115 O O . TYR A 1 288 ? -36.951 -3.559 41.867 1.00 94.69 288 TYR A O 1
ATOM 2123 N N . VAL A 1 289 ? -34.866 -4.148 41.303 1.00 95.38 289 VAL A N 1
ATOM 2124 C CA . VAL A 1 289 ? -34.280 -2.825 41.528 1.00 95.38 289 VAL A CA 1
ATOM 2125 C C . VAL A 1 289 ? -33.716 -2.273 40.227 1.00 95.38 289 VAL A C 1
ATOM 2127 O O . VAL A 1 289 ? -33.129 -3.001 39.419 1.00 95.38 289 VAL A O 1
ATOM 2130 N N . ALA A 1 290 ? -33.877 -0.970 40.028 1.00 95.00 290 ALA A N 1
ATOM 2131 C CA . ALA A 1 290 ? -33.297 -0.257 38.902 1.00 95.00 290 ALA A CA 1
ATOM 2132 C C . ALA A 1 290 ? -32.626 1.024 39.387 1.00 95.00 290 ALA A C 1
ATOM 2134 O O . ALA A 1 290 ? -33.186 1.742 40.216 1.00 95.00 290 ALA A O 1
ATOM 2135 N N . PHE A 1 291 ? -31.443 1.296 38.845 1.00 94.75 291 PHE A N 1
ATOM 2136 C CA . PHE A 1 291 ? -30.661 2.492 39.122 1.00 94.75 291 PHE A CA 1
ATOM 2137 C C . PHE A 1 291 ? -30.200 3.132 37.821 1.00 94.75 291 PHE A C 1
ATOM 2139 O O . PHE A 1 291 ? -29.821 2.428 36.887 1.00 94.75 291 PHE A O 1
ATOM 2146 N N . GLU A 1 292 ? -30.160 4.455 37.802 1.00 93.88 292 GLU A N 1
ATOM 2147 C CA . GLU A 1 292 ? -29.535 5.256 36.756 1.00 93.88 292 GLU A CA 1
ATOM 2148 C C . GLU A 1 292 ? -28.413 6.096 37.370 1.00 93.88 292 GLU A C 1
ATOM 2150 O O . GLU A 1 292 ? -28.551 6.622 38.480 1.00 93.88 292 GLU A O 1
ATOM 2155 N N . TYR A 1 293 ? -27.274 6.184 36.686 1.00 92.50 293 TYR A N 1
ATOM 2156 C CA . TYR A 1 293 ? -26.161 6.999 37.150 1.00 92.50 293 TYR A CA 1
ATOM 2157 C C . TYR A 1 293 ? -26.331 8.453 36.724 1.00 92.50 293 TYR A C 1
ATOM 2159 O O . TYR A 1 293 ? -26.393 8.764 35.537 1.00 92.50 293 TYR A O 1
ATOM 2167 N N . PHE A 1 294 ? -26.326 9.341 37.714 1.00 90.81 294 PHE A N 1
ATOM 2168 C CA . PHE A 1 294 ? -26.321 10.783 37.526 1.00 90.81 294 PHE A CA 1
ATOM 2169 C C . PHE A 1 294 ? -24.991 11.336 38.008 1.00 90.81 294 PHE A C 1
ATOM 2171 O O . PHE A 1 294 ? -24.727 11.392 39.214 1.00 90.81 294 PHE A O 1
ATOM 2178 N N . ARG A 1 295 ? -24.159 11.802 37.079 1.00 88.06 295 ARG A N 1
ATOM 2179 C CA . ARG A 1 295 ? -22.853 12.401 37.369 1.00 88.06 295 ARG A CA 1
ATOM 2180 C C . ARG A 1 295 ? -22.973 13.673 38.205 1.00 88.06 295 ARG A C 1
ATOM 2182 O O . ARG A 1 295 ? -22.171 13.894 39.109 1.00 88.06 295 ARG A O 1
ATOM 2189 N N . ASN A 1 296 ? -23.983 14.490 37.913 1.00 87.38 296 ASN A N 1
ATOM 2190 C CA . ASN A 1 296 ? -24.199 15.799 38.537 1.00 87.38 296 ASN A CA 1
ATOM 2191 C C . ASN A 1 296 ? -25.213 15.756 39.694 1.00 87.38 296 ASN A C 1
ATOM 2193 O O . ASN A 1 296 ? -25.891 16.747 39.967 1.00 87.38 296 ASN A O 1
ATOM 2197 N N . TYR A 1 297 ? -25.337 14.616 40.376 1.00 88.12 297 TYR A N 1
ATOM 2198 C CA . TYR A 1 297 ? -26.194 14.510 41.553 1.00 88.12 297 TYR A CA 1
ATOM 2199 C C . TYR A 1 297 ? -25.652 15.373 42.716 1.00 88.12 297 TYR A C 1
ATOM 2201 O O . TYR A 1 297 ? -24.430 15.495 42.876 1.00 88.12 297 TYR A O 1
ATOM 2209 N N . PRO A 1 298 ? -26.518 15.984 43.552 1.00 84.75 298 PRO A N 1
ATOM 2210 C CA . PRO A 1 298 ? -26.072 16.747 44.715 1.00 84.75 298 PRO A CA 1
ATOM 2211 C C . PRO A 1 298 ? -25.136 15.932 45.623 1.00 84.75 298 PRO A C 1
ATOM 2213 O O . PRO A 1 298 ? -25.516 14.891 46.156 1.00 84.75 298 PRO A O 1
ATOM 2216 N N . GLY A 1 299 ? -23.904 16.415 45.813 1.00 81.88 299 GLY A N 1
ATOM 2217 C CA . GLY A 1 299 ? -22.880 15.718 46.603 1.00 81.88 299 GLY A CA 1
ATOM 2218 C C . GLY A 1 299 ? -21.996 14.737 45.818 1.00 81.88 299 GLY A C 1
ATOM 2219 O O . GLY A 1 299 ? -21.270 13.961 46.438 1.00 81.88 299 GLY A O 1
ATOM 2220 N N . GLY A 1 300 ? -22.026 14.783 44.483 1.00 86.00 300 GLY A N 1
ATOM 2221 C CA . GLY A 1 300 ? -21.211 13.952 43.591 1.00 86.00 300 GLY A CA 1
ATOM 2222 C C . GLY A 1 300 ? -22.015 12.820 42.954 1.00 86.00 300 GLY A C 1
ATOM 2223 O O . GLY A 1 300 ? -23.146 12.564 43.355 1.00 86.00 300 GLY A O 1
ATOM 2224 N N . GLY A 1 301 ? -21.434 12.147 41.958 1.00 88.31 301 GLY A N 1
ATOM 2225 C CA . GLY A 1 301 ? -22.159 11.173 41.142 1.00 88.31 301 GLY A CA 1
ATOM 2226 C C . GLY A 1 301 ? -22.800 10.036 41.949 1.00 88.31 301 GLY A C 1
ATOM 2227 O O . GLY A 1 301 ? -22.146 9.432 42.806 1.00 88.31 301 GLY A O 1
ATOM 2228 N N . LYS A 1 302 ? -24.078 9.742 41.676 1.00 92.25 302 LYS A N 1
ATOM 2229 C CA . LYS A 1 302 ? -24.870 8.712 42.371 1.00 92.25 302 LYS A CA 1
ATOM 2230 C C . LYS A 1 302 ? -25.626 7.814 41.404 1.00 92.25 302 LYS A C 1
ATOM 2232 O O . LYS A 1 302 ? -26.089 8.260 40.362 1.00 92.25 302 LYS A O 1
ATOM 2237 N N . TRP A 1 303 ? -25.808 6.567 41.823 1.00 93.31 303 TRP A N 1
ATOM 2238 C CA . TRP A 1 303 ? -26.754 5.616 41.254 1.00 93.31 303 TRP A CA 1
ATOM 2239 C C . TRP A 1 303 ? -28.111 5.827 41.915 1.00 93.31 303 TRP A C 1
ATOM 2241 O O . TRP A 1 303 ? -28.342 5.348 43.026 1.00 93.31 303 TRP A O 1
ATOM 2251 N N . VAL A 1 304 ? -28.981 6.598 41.269 1.00 94.12 304 VAL A N 1
ATOM 2252 C CA . VAL A 1 304 ? -30.305 6.932 41.797 1.00 94.12 304 VAL A CA 1
ATOM 2253 C C . VAL A 1 304 ? -31.290 5.860 41.364 1.00 94.12 304 VAL A C 1
ATOM 2255 O O . VAL A 1 304 ? -31.369 5.550 40.178 1.00 94.12 304 VAL A O 1
ATOM 2258 N N . GLY A 1 305 ? -32.032 5.278 42.303 1.00 94.56 305 GLY A N 1
ATOM 2259 C CA . GLY A 1 305 ? -32.895 4.149 41.978 1.00 94.56 305 GLY A CA 1
ATOM 2260 C C . GLY A 1 305 ? -34.126 3.959 42.845 1.00 94.56 305 GLY A C 1
ATOM 2261 O O . GLY A 1 305 ? -34.349 4.636 43.853 1.00 94.56 305 GLY A O 1
ATOM 2262 N N . SER A 1 306 ? -34.929 2.999 42.401 1.00 94.56 306 SER A N 1
ATOM 2263 C CA . SER A 1 306 ? -36.196 2.573 42.994 1.00 94.56 306 SER A CA 1
ATOM 2264 C C . SER A 1 306 ? -36.329 1.053 42.927 1.00 94.56 306 SER A C 1
ATOM 2266 O O . SER A 1 306 ? -35.672 0.402 42.110 1.00 94.56 306 SER A O 1
ATOM 2268 N N . ALA A 1 307 ? -37.195 0.493 43.771 1.00 93.81 307 ALA A N 1
ATOM 2269 C CA . ALA A 1 307 ? -37.485 -0.934 43.796 1.00 93.81 307 ALA A CA 1
ATOM 2270 C C . ALA A 1 307 ? -38.969 -1.202 43.538 1.00 93.81 307 ALA A C 1
ATOM 2272 O O . ALA A 1 307 ? -39.830 -0.435 43.969 1.00 93.81 307 ALA A O 1
ATOM 2273 N N . LEU A 1 308 ? -39.240 -2.323 42.883 1.00 92.94 308 LEU A N 1
ATOM 2274 C CA . LEU A 1 308 ? -40.521 -3.011 42.883 1.00 92.94 308 LEU A CA 1
ATOM 2275 C C . LEU A 1 308 ? -40.327 -4.285 43.702 1.00 92.94 308 LEU A C 1
ATOM 2277 O O . LEU A 1 308 ? -39.396 -5.049 43.443 1.00 92.94 308 LEU A O 1
ATOM 2281 N N . LEU A 1 309 ? -41.164 -4.466 44.713 1.00 91.50 309 LEU A N 1
ATOM 2282 C CA . LEU A 1 309 ? -41.046 -5.557 45.673 1.00 91.50 309 LEU A CA 1
ATOM 2283 C C . LEU A 1 309 ? -42.073 -6.636 45.349 1.00 91.50 309 LEU A C 1
ATOM 2285 O O . LEU A 1 309 ? -43.191 -6.286 44.972 1.00 91.50 309 LEU A O 1
ATOM 2289 N N . ASP A 1 310 ? -41.686 -7.899 45.516 1.00 88.06 310 ASP A N 1
ATOM 2290 C CA . ASP A 1 310 ? -42.540 -9.078 45.322 1.00 88.06 310 ASP A CA 1
ATOM 2291 C C . ASP A 1 310 ? -43.306 -9.047 43.987 1.00 88.06 310 ASP A C 1
ATOM 2293 O O . ASP A 1 310 ? -44.532 -9.002 43.928 1.00 88.06 310 ASP A O 1
ATOM 2297 N N . VAL A 1 311 ? -42.556 -9.000 42.882 1.00 84.62 311 VAL A N 1
ATOM 2298 C CA . VAL A 1 311 ? -43.102 -8.924 41.515 1.00 84.62 311 VAL A CA 1
ATOM 2299 C C . VAL A 1 311 ? -43.461 -10.295 40.922 1.00 84.62 311 VAL A C 1
ATOM 2301 O O . VAL A 1 311 ? -43.640 -10.400 39.705 1.00 84.62 311 VAL A O 1
ATOM 2304 N N . SER A 1 312 ? -43.499 -11.340 41.756 1.00 75.81 312 SER A N 1
ATOM 2305 C CA . SER A 1 312 ? -43.888 -12.706 41.375 1.00 75.81 312 SER A CA 1
ATOM 2306 C C . SER A 1 312 ? -45.394 -12.929 41.286 1.00 75.81 312 SER A C 1
ATOM 2308 O O . SER A 1 312 ? -46.160 -12.207 41.957 1.00 75.81 312 SER A O 1
#